Protein AF-0000000083319187 (afdb_homodimer)

Structure (mmCIF, N/CA/C/O backbone):
data_AF-0000000083319187-model_v1
#
loop_
_entity.id
_entity.type
_entity.pdbx_description
1 polymer 'Cysteine hydrolase'
#
loop_
_atom_site.group_PDB
_atom_site.id
_atom_site.type_symbol
_atom_site.label_atom_id
_atom_site.label_alt_id
_atom_site.label_comp_id
_atom_site.label_asym_id
_atom_site.label_entity_id
_atom_site.label_seq_id
_atom_site.pdbx_PDB_ins_code
_atom_site.Cartn_x
_atom_site.Cartn_y
_atom_site.Cartn_z
_atom_site.occupancy
_atom_site.B_iso_or_equiv
_atom_site.auth_seq_id
_atom_site.auth_comp_id
_atom_site.auth_asym_id
_atom_site.auth_atom_id
_atom_site.pdbx_PDB_model_num
ATOM 1 N N . MET A 1 1 ? 14.172 19.672 -5.16 1 92.19 1 MET A N 1
ATOM 2 C CA . MET A 1 1 ? 13.148 20.328 -4.363 1 92.19 1 MET A CA 1
ATOM 3 C C . MET A 1 1 ? 12.289 19.312 -3.621 1 92.19 1 MET A C 1
ATOM 5 O O . MET A 1 1 ? 12.219 18.141 -4.023 1 92.19 1 MET A O 1
ATOM 9 N N . LYS A 1 2 ? 11.75 19.703 -2.416 1 98.19 2 LYS A N 1
ATOM 10 C CA . LYS A 1 2 ? 11.031 18.766 -1.553 1 98.19 2 LYS A CA 1
ATOM 11 C C . LYS A 1 2 ? 9.656 19.312 -1.182 1 98.19 2 LYS A C 1
ATOM 13 O O . LYS A 1 2 ? 9.391 20.516 -1.332 1 98.19 2 LYS A O 1
ATOM 18 N N . ALA A 1 3 ? 8.766 18.438 -0.84 1 98.88 3 ALA A N 1
ATOM 19 C CA . ALA A 1 3 ? 7.434 18.781 -0.345 1 98.88 3 ALA A CA 1
ATOM 20 C C . ALA A 1 3 ? 7.121 18.047 0.954 1 98.88 3 ALA A C 1
ATOM 22 O O . ALA A 1 3 ? 7.66 16.969 1.205 1 98.88 3 ALA A O 1
ATOM 23 N N . LEU A 1 4 ? 6.332 18.641 1.746 1 98.94 4 LEU A N 1
ATOM 24 C CA . LEU A 1 4 ? 5.777 18.016 2.934 1 98.94 4 LEU A CA 1
ATOM 25 C C . LEU A 1 4 ? 4.305 17.656 2.727 1 98.94 4 LEU A C 1
ATOM 27 O O . LEU A 1 4 ? 3.521 18.5 2.287 1 98.94 4 LEU A O 1
ATOM 31 N N . ILE A 1 5 ? 3.961 16.453 2.941 1 99 5 ILE A N 1
ATOM 32 C CA . ILE A 1 5 ? 2.566 16.031 2.934 1 99 5 ILE A CA 1
ATOM 33 C C . ILE A 1 5 ? 2.127 15.68 4.355 1 99 5 ILE A C 1
ATOM 35 O O . ILE A 1 5 ? 2.639 14.734 4.957 1 99 5 ILE A O 1
ATOM 39 N N . VAL A 1 6 ? 1.261 16.438 4.918 1 99 6 VAL A N 1
ATOM 40 C CA . VAL A 1 6 ? 0.653 16.203 6.227 1 99 6 VAL A CA 1
ATOM 41 C C . VAL A 1 6 ? -0.643 15.414 6.059 1 99 6 VAL A C 1
ATOM 43 O O . VAL A 1 6 ? -1.615 15.914 5.488 1 99 6 VAL A O 1
ATOM 46 N N . ILE A 1 7 ? -0.657 14.242 6.641 1 98.94 7 ILE A N 1
ATOM 47 C CA . ILE A 1 7 ? -1.717 13.305 6.301 1 98.94 7 ILE A CA 1
ATOM 48 C C . ILE A 1 7 ? -2.656 13.125 7.492 1 98.94 7 ILE A C 1
ATOM 50 O O . ILE A 1 7 ? -2.271 12.555 8.516 1 98.94 7 ILE A O 1
ATOM 54 N N . ASP A 1 8 ? -3.832 13.594 7.418 1 98.88 8 ASP A N 1
ATOM 55 C CA . ASP A 1 8 ? -5.027 13.242 8.18 1 98.88 8 ASP A CA 1
ATOM 56 C C . ASP A 1 8 ? -4.84 13.531 9.664 1 98.88 8 ASP A C 1
ATOM 58 O O . ASP A 1 8 ? -5.277 12.75 10.516 1 98.88 8 ASP A O 1
ATOM 62 N N . TYR A 1 9 ? -4.191 14.633 9.977 1 98.94 9 TYR A N 1
ATOM 63 C CA . TYR A 1 9 ? -4.035 14.984 11.383 1 98.94 9 TYR A CA 1
ATOM 64 C C . TYR A 1 9 ? -5.191 15.859 11.859 1 98.94 9 TYR A C 1
ATOM 66 O O . TYR A 1 9 ? -5.004 17.047 12.141 1 98.94 9 TYR A O 1
ATOM 74 N N . THR A 1 10 ? -6.328 15.258 12.023 1 98.94 10 THR A N 1
ATOM 75 C CA . THR A 1 10 ? -7.586 15.922 12.344 1 98.94 10 THR A CA 1
ATOM 76 C C . THR A 1 10 ? -8.125 15.438 13.688 1 98.94 10 THR A C 1
ATOM 78 O O . THR A 1 10 ? -7.637 14.453 14.242 1 98.94 10 THR A O 1
ATOM 81 N N . ASN A 1 11 ? -9.18 16.078 14.148 1 98.94 11 ASN A N 1
ATOM 82 C CA . ASN A 1 11 ? -9.773 15.75 15.438 1 98.94 11 ASN A CA 1
ATOM 83 C C . ASN A 1 11 ? -10.281 14.312 15.477 1 98.94 11 ASN A C 1
ATOM 85 O O . ASN A 1 11 ? -10.008 13.578 16.422 1 98.94 11 ASN A O 1
ATOM 89 N N . ASP A 1 12 ? -11.008 13.867 14.453 1 98.88 12 ASP A N 1
ATOM 90 C CA . ASP A 1 12 ? -11.594 12.539 14.43 1 98.88 12 ASP A CA 1
ATOM 91 C C . ASP A 1 12 ? -10.516 11.461 14.508 1 98.88 12 ASP A C 1
ATOM 93 O O . ASP A 1 12 ? -10.719 10.414 15.133 1 98.88 12 ASP A O 1
ATOM 97 N N . PHE A 1 13 ? -9.344 11.711 13.914 1 98.88 13 PHE A N 1
ATOM 98 C CA . PHE A 1 13 ? -8.312 10.68 13.852 1 98.88 13 PHE A CA 1
ATOM 99 C C . PHE A 1 13 ? -7.441 10.711 15.109 1 98.88 13 PHE A C 1
ATOM 101 O O . PHE A 1 13 ? -6.82 9.711 15.461 1 98.88 13 PHE A O 1
ATOM 108 N N . VAL A 1 14 ? -7.328 11.898 15.75 1 98.88 14 VAL A N 1
ATOM 109 C CA . VAL A 1 14 ? -6.418 11.977 16.891 1 98.88 14 VAL A CA 1
ATOM 110 C C . VAL A 1 14 ? -7.152 11.578 18.172 1 98.88 14 VAL A C 1
ATOM 112 O O . VAL A 1 14 ? -6.719 10.672 18.891 1 98.88 14 VAL A O 1
ATOM 115 N N . ASP A 1 15 ? -8.289 12.188 18.453 1 98.56 15 ASP A N 1
ATOM 116 C CA . ASP A 1 15 ? -8.977 11.883 19.703 1 98.56 15 ASP A CA 1
ATOM 117 C C . ASP A 1 15 ? -10.492 11.938 19.531 1 98.56 15 ASP A C 1
ATOM 119 O O . ASP A 1 15 ? -11.227 12.133 20.5 1 98.56 15 ASP A O 1
ATOM 123 N N . GLY A 1 16 ? -11.031 11.781 18.375 1 98.5 16 GLY A N 1
ATOM 124 C CA . GLY A 1 16 ? -12.453 11.836 18.078 1 98.5 16 GLY A CA 1
ATOM 125 C C . GLY A 1 16 ? -13.055 10.477 17.766 1 98.5 16 GLY A C 1
ATOM 126 O O . GLY A 1 16 ? -12.867 9.523 18.531 1 98.5 16 GLY A O 1
ATOM 127 N N . SER A 1 17 ? -13.789 10.383 16.625 1 98.12 17 SER A N 1
ATOM 128 C CA . SER A 1 17 ? -14.664 9.25 16.328 1 98.12 17 SER A CA 1
ATOM 129 C C . SER A 1 17 ? -13.859 8.031 15.891 1 98.12 17 SER A C 1
ATOM 131 O O . SER A 1 17 ? -14.328 6.902 15.984 1 98.12 17 SER A O 1
ATOM 133 N N . LEU A 1 18 ? -12.688 8.148 15.383 1 98.12 18 LEU A N 1
ATOM 134 C CA . LEU A 1 18 ? -11.789 7.074 14.961 1 98.12 18 LEU A CA 1
ATOM 135 C C . LEU A 1 18 ? -10.367 7.336 15.438 1 98.12 18 LEU A C 1
ATOM 137 O O . LEU A 1 18 ? -9.453 7.492 14.625 1 98.12 18 LEU A O 1
ATOM 141 N N . PRO A 1 19 ? -10.172 7.273 16.75 1 98.69 19 PRO A N 1
ATOM 142 C CA . PRO A 1 19 ? -8.977 7.883 17.328 1 98.69 19 PRO A CA 1
ATOM 143 C C . PRO A 1 19 ? -7.754 6.973 17.25 1 98.69 19 PRO A C 1
ATOM 145 O O . PRO A 1 19 ? -7.852 5.773 17.531 1 98.69 19 PRO A O 1
ATOM 148 N N . VAL A 1 20 ? -6.637 7.559 16.875 1 98.75 20 VAL A N 1
ATOM 149 C CA . VAL A 1 20 ? -5.316 6.973 17.094 1 98.75 20 VAL A CA 1
ATOM 150 C C . VAL A 1 20 ? -5.012 6.945 18.594 1 98.75 20 VAL A C 1
ATOM 152 O O . VAL A 1 20 ? -4.359 6.02 19.078 1 98.75 20 VAL A O 1
ATOM 155 N N . GLY A 1 21 ? -5.492 7.977 19.297 1 98.69 21 GLY A N 1
ATOM 156 C CA . GLY A 1 21 ? -5.324 8.016 20.75 1 98.69 21 GLY A CA 1
ATOM 157 C C . GLY A 1 21 ? -4.008 8.633 21.172 1 98.69 21 GLY A C 1
ATOM 158 O O . GLY A 1 21 ? -3.525 9.578 20.547 1 98.69 21 GLY A O 1
ATOM 159 N N . GLU A 1 22 ? -3.463 8.148 22.25 1 98.75 22 GLU A N 1
ATOM 160 C CA . GLU A 1 22 ? -2.289 8.742 22.875 1 98.75 22 GLU A CA 1
ATOM 161 C C . GLU A 1 22 ? -1.125 8.844 21.906 1 98.75 22 GLU A C 1
ATOM 163 O O . GLU A 1 22 ? -0.431 9.867 21.859 1 98.75 22 GLU A O 1
ATOM 168 N N . PRO A 1 23 ? -0.956 7.816 21.062 1 98.88 23 PRO A N 1
ATOM 169 C CA . PRO A 1 23 ? 0.151 7.949 20.109 1 98.88 23 PRO A CA 1
ATOM 170 C C . PRO A 1 23 ? -0.031 9.133 19.156 1 98.88 23 PRO A C 1
ATOM 172 O O . PRO A 1 23 ? 0.948 9.773 18.766 1 98.88 23 PRO A O 1
ATOM 175 N N . GLY A 1 24 ? -1.269 9.406 18.75 1 98.81 24 GLY A N 1
ATOM 176 C CA . GLY A 1 24 ? -1.557 10.555 17.906 1 98.81 24 GLY A CA 1
ATOM 177 C C . GLY A 1 24 ? -1.368 11.875 18.625 1 98.81 24 GLY A C 1
ATOM 178 O O . GLY A 1 24 ? -0.867 12.836 18.031 1 98.81 24 GLY A O 1
ATOM 179 N N . ILE A 1 25 ? -1.77 11.938 19.875 1 98.88 25 ILE A N 1
ATOM 180 C CA . ILE A 1 25 ? -1.621 13.148 20.672 1 98.88 25 ILE A CA 1
ATOM 181 C C . ILE A 1 25 ? -0.139 13.438 20.891 1 98.88 25 ILE A C 1
ATOM 183 O O . ILE A 1 25 ? 0.289 14.594 20.828 1 98.88 25 ILE A O 1
ATOM 187 N N . ALA A 1 26 ? 0.653 12.422 21.031 1 98.75 26 ALA A N 1
ATOM 188 C CA . ALA A 1 26 ? 2.059 12.531 21.406 1 98.75 26 ALA A CA 1
ATOM 189 C C . ALA A 1 26 ? 2.879 13.18 20.297 1 98.75 26 ALA A C 1
ATOM 191 O O . ALA A 1 26 ? 3.941 13.75 20.547 1 98.75 26 ALA A O 1
ATOM 192 N N . ILE A 1 27 ? 2.4 13.18 19.062 1 98.75 27 ILE A N 1
ATOM 193 C CA . ILE A 1 27 ? 3.217 13.688 17.969 1 98.75 27 ILE A CA 1
ATOM 194 C C . ILE A 1 27 ? 2.766 15.094 17.594 1 98.75 27 ILE A C 1
ATOM 196 O O . ILE A 1 27 ? 3.264 15.68 16.625 1 98.75 27 ILE A O 1
ATOM 200 N N . GLN A 1 28 ? 1.882 15.719 18.328 1 98.62 28 GLN A N 1
ATOM 201 C CA . GLN A 1 28 ? 1.237 16.984 18 1 98.62 28 GLN A CA 1
ATOM 202 C C . GLN A 1 28 ? 2.27 18.078 17.766 1 98.62 28 GLN A C 1
ATOM 204 O O . GLN A 1 28 ? 2.229 18.781 16.75 1 98.62 28 GLN A O 1
ATOM 209 N N . GLN A 1 29 ? 3.199 18.172 18.672 1 98.38 29 GLN A N 1
ATOM 210 C CA . GLN A 1 29 ? 4.164 19.266 18.594 1 98.38 29 GLN A CA 1
ATOM 211 C C . GLN A 1 29 ? 5.074 19.109 17.375 1 98.38 29 GLN A C 1
ATOM 213 O O . GLN A 1 29 ? 5.367 20.078 16.688 1 98.38 29 GLN A O 1
ATOM 218 N N . ARG A 1 30 ? 5.539 17.906 17.141 1 98.81 30 ARG A N 1
ATOM 219 C CA . ARG A 1 30 ? 6.449 17.641 16.031 1 98.81 30 ARG A CA 1
ATOM 220 C C . ARG A 1 30 ? 5.766 17.906 14.688 1 98.81 30 ARG A C 1
ATOM 222 O O . ARG A 1 30 ? 6.379 18.469 13.773 1 98.81 30 ARG A O 1
ATOM 229 N N . ILE A 1 31 ? 4.492 17.516 14.562 1 98.88 31 ILE A N 1
ATOM 230 C CA . ILE A 1 31 ? 3.713 17.75 13.352 1 98.88 31 ILE A CA 1
ATOM 231 C C . ILE A 1 31 ? 3.625 19.25 13.086 1 98.88 31 ILE A C 1
ATOM 233 O O . ILE A 1 31 ? 3.875 19.703 11.961 1 98.88 31 ILE A O 1
ATOM 237 N N . ALA A 1 32 ? 3.273 19.984 14.102 1 98.81 32 ALA A N 1
ATOM 238 C CA . ALA A 1 32 ? 3.137 21.438 13.961 1 98.81 32 ALA A CA 1
ATOM 239 C C . ALA A 1 32 ? 4.473 22.078 13.602 1 98.81 32 ALA A C 1
ATOM 241 O O . ALA A 1 32 ? 4.531 22.938 12.727 1 98.81 32 ALA A O 1
ATOM 242 N N . GLU A 1 33 ? 5.5 21.609 14.266 1 98.75 33 GLU A N 1
ATOM 243 C CA . GLU A 1 33 ? 6.836 22.156 14.039 1 98.75 33 GLU A CA 1
ATOM 244 C C . GLU A 1 33 ? 7.285 21.938 12.594 1 98.75 33 GLU A C 1
ATOM 246 O O . GLU A 1 33 ? 7.742 22.875 11.938 1 98.75 33 GLU A O 1
ATOM 251 N N . LEU A 1 34 ? 7.199 20.719 12.094 1 98.88 34 LEU A N 1
ATOM 252 C CA . LEU A 1 34 ? 7.637 20.391 10.742 1 98.88 34 LEU A CA 1
ATOM 253 C C . LEU A 1 34 ? 6.82 21.156 9.703 1 98.88 34 LEU A C 1
ATOM 255 O O . LEU A 1 34 ? 7.375 21.672 8.734 1 98.88 34 LEU A O 1
ATOM 259 N N . THR A 1 35 ? 5.5 21.219 9.961 1 98.88 35 THR A N 1
ATOM 260 C CA . THR A 1 35 ? 4.629 21.922 9.023 1 98.88 35 THR A CA 1
ATOM 261 C C . THR A 1 35 ? 5.012 23.391 8.938 1 98.88 35 THR A C 1
ATOM 263 O O . THR A 1 35 ? 5.133 23.953 7.84 1 98.88 35 THR A O 1
ATOM 266 N N . GLY A 1 36 ? 5.191 24 10.102 1 98.75 36 GLY A N 1
ATOM 267 C CA . GLY A 1 36 ? 5.609 25.391 10.125 1 98.75 36 GLY A CA 1
ATOM 268 C C . GLY A 1 36 ? 6.953 25.625 9.453 1 98.75 36 GLY A C 1
ATOM 269 O O . GLY A 1 36 ? 7.129 26.594 8.727 1 98.75 36 GLY A O 1
ATOM 270 N N . GLN A 1 37 ? 7.91 24.719 9.695 1 98.62 37 GLN A N 1
ATOM 271 C CA . GLN A 1 37 ? 9.242 24.828 9.117 1 98.62 37 GLN A CA 1
ATOM 272 C C . GLN A 1 37 ? 9.188 24.781 7.59 1 98.62 37 GLN A C 1
ATOM 274 O O . GLN A 1 37 ? 9.789 25.625 6.922 1 98.62 37 GLN A O 1
ATOM 279 N N . PHE A 1 38 ? 8.477 23.812 7.023 1 98.75 38 PHE A N 1
ATOM 280 C CA . PHE A 1 38 ? 8.391 23.688 5.574 1 98.75 38 PHE A CA 1
ATOM 281 C C . PHE A 1 38 ? 7.68 24.891 4.969 1 98.75 38 PHE A C 1
ATOM 283 O O . PHE A 1 38 ? 8.148 25.453 3.979 1 98.75 38 PHE A O 1
ATOM 290 N N . ALA A 1 39 ? 6.578 25.328 5.586 1 98.5 39 ALA A N 1
ATOM 291 C CA . ALA A 1 39 ? 5.805 26.453 5.082 1 98.5 39 ALA A CA 1
ATOM 292 C C . ALA A 1 39 ? 6.629 27.734 5.125 1 98.5 39 ALA A C 1
ATOM 294 O O . ALA A 1 39 ? 6.66 28.5 4.152 1 98.5 39 ALA A O 1
ATOM 295 N N . ALA A 1 40 ? 7.293 27.922 6.215 1 98 40 ALA A N 1
ATOM 296 C CA . ALA A 1 40 ? 8.086 29.125 6.391 1 98 40 ALA A CA 1
ATOM 297 C C . ALA A 1 40 ? 9.25 29.172 5.398 1 98 40 ALA A C 1
ATOM 299 O O . ALA A 1 40 ? 9.641 30.25 4.949 1 98 40 ALA A O 1
ATOM 300 N N . ALA A 1 41 ? 9.75 28.078 5.039 1 98 41 ALA A N 1
ATOM 301 C CA . ALA A 1 41 ? 10.883 27.984 4.117 1 98 41 ALA A CA 1
ATOM 302 C C . ALA A 1 41 ? 10.422 28.094 2.668 1 98 41 ALA A C 1
ATOM 304 O O . ALA A 1 41 ? 11.242 28.109 1.747 1 98 41 ALA A O 1
ATOM 305 N N . GLY A 1 42 ? 9.133 28.109 2.467 1 97.25 42 GLY A N 1
ATOM 306 C CA . GLY A 1 42 ? 8.586 28.234 1.123 1 97.25 42 GLY A CA 1
ATOM 307 C C . GLY A 1 42 ? 8.555 26.906 0.378 1 97.25 42 GLY A C 1
ATOM 308 O O . GLY A 1 42 ? 8.391 26.891 -0.844 1 97.25 42 GLY A O 1
ATOM 309 N N . GLU A 1 43 ? 8.789 25.844 1.11 1 98.38 43 GLU A N 1
ATOM 310 C CA . GLU A 1 43 ? 8.68 24.516 0.509 1 98.38 43 GLU A CA 1
ATOM 311 C C . GLU A 1 43 ? 7.215 24.125 0.308 1 98.38 43 GLU A C 1
ATOM 313 O O . GLU A 1 43 ? 6.355 24.484 1.114 1 98.38 43 GLU A O 1
ATOM 318 N N . TYR A 1 44 ? 6.938 23.484 -0.785 1 98.69 44 TYR A N 1
ATOM 319 C CA . TYR A 1 44 ? 5.562 23.078 -1.058 1 98.69 44 TYR A CA 1
ATOM 320 C C . TYR A 1 44 ? 5.02 22.203 0.07 1 98.69 44 TYR A C 1
ATOM 322 O O . TYR A 1 44 ? 5.605 21.172 0.402 1 98.69 44 TYR A O 1
ATOM 330 N N . THR A 1 45 ? 3.986 22.625 0.73 1 98.88 45 THR A N 1
ATOM 331 C CA . THR A 1 45 ? 3.359 21.953 1.865 1 98.88 45 THR A CA 1
ATOM 332 C C . THR A 1 45 ? 1.902 21.625 1.561 1 98.88 45 THR A C 1
ATOM 334 O O . THR A 1 45 ? 1.127 22.5 1.178 1 98.88 45 THR A O 1
ATOM 337 N N . VAL A 1 46 ? 1.559 20.359 1.68 1 98.94 46 VAL A N 1
ATOM 338 C CA . VAL A 1 46 ? 0.225 19.875 1.348 1 98.94 46 VAL A CA 1
ATOM 339 C C . VAL A 1 46 ? -0.472 19.375 2.611 1 98.94 46 VAL A C 1
ATOM 341 O O . VAL A 1 46 ? 0.103 18.594 3.381 1 98.94 46 VAL A O 1
ATOM 344 N N . MET A 1 47 ? -1.613 19.906 2.855 1 98.94 47 MET A N 1
ATOM 345 C CA . MET A 1 47 ? -2.514 19.359 3.871 1 98.94 47 MET A CA 1
ATOM 346 C C . MET A 1 47 ? -3.479 18.344 3.258 1 98.94 47 MET A C 1
ATOM 348 O O . MET A 1 47 ? -4.52 18.734 2.717 1 98.94 47 MET A O 1
ATOM 352 N N . ALA A 1 48 ? -3.146 17.062 3.289 1 98.88 48 ALA A N 1
ATOM 353 C CA . ALA A 1 48 ? -3.982 16.016 2.727 1 98.88 48 ALA A CA 1
ATOM 354 C C . ALA A 1 48 ? -4.996 15.508 3.75 1 98.88 48 ALA A C 1
ATOM 356 O O . ALA A 1 48 ? -4.633 14.797 4.691 1 98.88 48 ALA A O 1
ATOM 357 N N . VAL A 1 49 ? -6.238 15.805 3.551 1 98.94 49 VAL A N 1
ATOM 358 C CA . VAL A 1 49 ? -7.219 15.586 4.609 1 98.94 49 VAL A CA 1
ATOM 359 C C . VAL A 1 49 ? -8.359 14.719 4.086 1 98.94 49 VAL A C 1
ATOM 361 O O . VAL A 1 49 ? -9 15.062 3.086 1 98.94 49 VAL A O 1
ATOM 364 N N . ASP A 1 50 ? -8.594 13.648 4.781 1 98.75 50 ASP A N 1
ATOM 365 C CA . ASP A 1 50 ? -9.672 12.703 4.496 1 98.75 50 ASP A CA 1
ATOM 366 C C . ASP A 1 50 ? -11.031 13.398 4.52 1 98.75 50 ASP A C 1
ATOM 368 O O . ASP A 1 50 ? -11.281 14.25 5.375 1 98.75 50 ASP A O 1
ATOM 372 N N . LEU A 1 51 ? -11.812 13.031 3.578 1 98.75 51 LEU A N 1
ATOM 373 C CA . LEU A 1 51 ? -13.148 13.625 3.49 1 98.75 51 LEU A CA 1
ATOM 374 C C . LEU A 1 51 ? -14.195 12.555 3.195 1 98.75 51 LEU A C 1
ATOM 376 O O . LEU A 1 51 ? -14.031 11.758 2.268 1 98.75 51 LEU A O 1
ATOM 380 N N . HIS A 1 52 ? -15.18 12.531 3.994 1 98.44 52 HIS A N 1
ATOM 381 C CA . HIS A 1 52 ? -16.344 11.664 3.818 1 98.44 52 HIS A CA 1
ATOM 382 C C . HIS A 1 52 ? -17.625 12.477 3.785 1 98.44 52 HIS A C 1
ATOM 384 O O . HIS A 1 52 ? -17.688 13.586 4.312 1 98.44 52 HIS A O 1
ATOM 390 N N . GLU A 1 53 ? -18.625 11.953 3.098 1 98.06 53 GLU A N 1
ATOM 391 C CA . GLU A 1 53 ? -20 12.461 3.133 1 98.06 53 GLU A CA 1
ATOM 392 C C . GLU A 1 53 ? -20.875 11.641 4.074 1 98.06 53 GLU A C 1
ATOM 394 O O . GLU A 1 53 ? -20.734 10.414 4.141 1 98.06 53 GLU A O 1
ATOM 399 N N . GLU A 1 54 ? -21.719 12.359 4.691 1 94.75 54 GLU A N 1
ATOM 400 C CA . GLU A 1 54 ? -22.609 11.648 5.605 1 94.75 54 GLU A CA 1
ATOM 401 C C . GLU A 1 54 ? -23.484 10.648 4.859 1 94.75 54 GLU A C 1
ATOM 403 O O . GLU A 1 54 ? -24.031 10.961 3.799 1 94.75 54 GLU A O 1
ATOM 408 N N . ASN A 1 55 ? -23.625 9.414 5.285 1 94.06 55 ASN A N 1
ATOM 409 C CA . ASN A 1 55 ? -24.516 8.367 4.793 1 94.06 55 ASN A CA 1
ATOM 410 C C . ASN A 1 55 ? -24.219 8.016 3.34 1 94.06 55 ASN A C 1
ATOM 412 O O . ASN A 1 55 ? -25.125 7.883 2.525 1 94.06 55 ASN A O 1
ATOM 416 N N . ASP A 1 56 ? -23.031 8.07 2.939 1 96.38 56 ASP A N 1
ATOM 417 C CA . ASP A 1 56 ? -22.625 7.602 1.618 1 96.38 56 ASP A CA 1
ATOM 418 C C . ASP A 1 56 ? -22.375 6.094 1.625 1 96.38 56 ASP A C 1
ATOM 420 O O . ASP A 1 56 ? -21.328 5.637 2.068 1 96.38 56 ASP A O 1
ATOM 424 N N . PRO A 1 57 ? -23.312 5.266 1.083 1 94.38 57 PRO A N 1
ATOM 425 C CA . PRO A 1 57 ? -23.125 3.812 1.145 1 94.38 57 PRO A CA 1
ATOM 426 C C . PRO A 1 57 ? -22.141 3.297 0.094 1 94.38 57 PRO A C 1
ATOM 428 O O . PRO A 1 57 ? -21.781 2.119 0.115 1 94.38 57 PRO A O 1
ATOM 431 N N . TYR A 1 58 ? -21.656 4.203 -0.788 1 95.5 58 TYR A N 1
ATOM 432 C CA . TYR A 1 58 ? -20.844 3.762 -1.917 1 95.5 58 TYR A CA 1
ATOM 433 C C . TYR A 1 58 ? -19.359 3.881 -1.601 1 95.5 58 TYR A C 1
ATOM 435 O O . TYR A 1 58 ? -18.516 3.275 -2.277 1 95.5 58 TYR A O 1
ATOM 443 N N . HIS A 1 59 ? -19 4.73 -0.604 1 96.19 59 HIS A N 1
ATOM 444 C CA . HIS A 1 59 ? -17.594 4.832 -0.204 1 96.19 59 HIS A CA 1
ATOM 445 C C . HIS A 1 59 ? -17.094 3.518 0.386 1 96.19 59 HIS A C 1
ATOM 447 O O . HIS A 1 59 ? -17.734 2.951 1.28 1 96.19 59 HIS A O 1
ATOM 453 N N . PRO A 1 60 ? -15.953 3.043 -0.03 1 95.81 60 PRO A N 1
ATOM 454 C CA . PRO A 1 60 ? -15.516 1.709 0.394 1 95.81 60 PRO A CA 1
ATOM 455 C C . PRO A 1 60 ? -15.203 1.637 1.887 1 95.81 60 PRO A C 1
ATOM 457 O O . PRO A 1 60 ? -15.188 0.548 2.467 1 95.81 60 PRO A O 1
ATOM 460 N N . GLU A 1 61 ? -15.008 2.762 2.49 1 96.62 61 GLU A N 1
ATOM 461 C CA . GLU A 1 61 ? -14.656 2.781 3.906 1 96.62 61 GLU A CA 1
ATOM 462 C C . GLU A 1 61 ? -15.898 2.816 4.785 1 96.62 61 GLU A C 1
ATOM 464 O O . GLU A 1 61 ? -15.82 2.609 5.996 1 96.62 61 GLU A O 1
ATOM 469 N N . SER A 1 62 ? -17.109 3.088 4.211 1 95.25 62 SER A N 1
ATOM 470 C CA . SER A 1 62 ? -18.328 3.338 4.973 1 95.25 62 SER A CA 1
ATOM 471 C C . SER A 1 62 ? -18.703 2.129 5.824 1 95.25 62 SER A C 1
ATOM 473 O O . SER A 1 62 ? -19.156 2.279 6.957 1 95.25 62 SER A O 1
ATOM 475 N N . ALA A 1 63 ? -18.484 0.966 5.316 1 93.25 63 ALA A N 1
ATOM 476 C CA . ALA A 1 63 ? -18.875 -0.24 6.035 1 93.25 63 ALA A CA 1
ATOM 477 C C . ALA A 1 63 ? -17.781 -0.7 6.984 1 93.25 63 ALA A C 1
ATOM 479 O O . ALA A 1 63 ? -18 -1.575 7.824 1 93.25 63 ALA A O 1
ATOM 480 N N . LEU A 1 64 ? -16.609 -0.078 6.887 1 96.19 64 LEU A N 1
ATOM 481 C CA . LEU A 1 64 ? -15.453 -0.58 7.609 1 96.19 64 LEU A CA 1
ATOM 482 C C . LEU A 1 64 ? -15.211 0.229 8.875 1 96.19 64 LEU A C 1
ATOM 484 O O . LEU A 1 64 ? -14.625 -0.276 9.836 1 96.19 64 LEU A O 1
ATOM 488 N N . PHE A 1 65 ? -15.602 1.486 8.812 1 97.06 65 PHE A N 1
ATOM 489 C CA . PHE A 1 65 ? -15.289 2.396 9.906 1 97.06 65 PHE A CA 1
ATOM 490 C C . PHE A 1 65 ? -16.531 3.182 10.328 1 97.06 65 PHE A C 1
ATOM 492 O O . PHE A 1 65 ? -17.438 3.393 9.531 1 97.06 65 PHE A O 1
ATOM 499 N N . PRO A 1 66 ? -16.531 3.619 11.633 1 96.44 66 PRO A N 1
ATOM 500 C CA . PRO A 1 66 ? -17.578 4.586 12 1 96.44 66 PRO A CA 1
ATOM 501 C C . PRO A 1 66 ? -17.453 5.898 11.227 1 96.44 66 PRO A C 1
ATOM 503 O O . PRO A 1 66 ? -16.391 6.211 10.695 1 96.44 66 PRO A O 1
ATOM 506 N N . PRO A 1 67 ? -18.578 6.625 11.156 1 97.31 67 PRO A N 1
ATOM 507 C CA . PRO A 1 67 ? -18.516 7.926 10.484 1 97.31 67 PRO A CA 1
ATOM 508 C C . PRO A 1 67 ? -17.391 8.812 11.039 1 97.31 67 PRO A C 1
ATOM 510 O O . PRO A 1 67 ? -17.234 8.93 12.258 1 97.31 67 PRO A O 1
ATOM 513 N N . HIS A 1 68 ? -16.625 9.344 10.227 1 98.5 68 HIS A N 1
ATOM 514 C CA . HIS A 1 68 ? -15.508 10.219 10.578 1 98.5 68 HIS A CA 1
ATOM 515 C C . HIS A 1 68 ? -15.195 11.195 9.445 1 98.5 68 HIS A C 1
ATOM 517 O O . HIS A 1 68 ? -15.555 10.953 8.297 1 98.5 68 HIS A O 1
ATOM 523 N N . ASN A 1 69 ? -14.539 12.305 9.82 1 98.62 69 ASN A N 1
ATOM 524 C CA . ASN A 1 69 ? -14.109 13.328 8.875 1 98.62 69 ASN A CA 1
ATOM 525 C C . ASN A 1 69 ? -15.219 13.672 7.883 1 98.62 69 ASN A C 1
ATOM 527 O O . ASN A 1 69 ? -14.984 13.711 6.672 1 98.62 69 ASN A O 1
ATOM 531 N N . ILE A 1 70 ? -16.391 13.844 8.43 1 98.38 70 ILE A N 1
ATOM 532 C CA . ILE A 1 70 ? -17.562 14.203 7.621 1 98.38 70 ILE A CA 1
ATOM 533 C C . ILE A 1 70 ? -17.484 15.68 7.234 1 98.38 70 ILE A C 1
ATOM 535 O O . ILE A 1 70 ? -17.125 16.531 8.062 1 98.38 70 ILE A O 1
ATOM 539 N N . ARG A 1 71 ? -17.797 16.031 5.973 1 98.38 71 ARG A N 1
ATOM 540 C CA . ARG A 1 71 ? -17.766 17.406 5.484 1 98.38 71 ARG A CA 1
ATOM 541 C C . ARG A 1 71 ? -18.516 18.328 6.43 1 98.38 71 ARG A C 1
ATOM 543 O O . ARG A 1 71 ? -19.656 18.062 6.793 1 98.38 71 ARG A O 1
ATOM 550 N N . GLY A 1 72 ? -17.812 19.391 6.859 1 97.69 72 GLY A N 1
ATOM 551 C CA . GLY A 1 72 ? -18.469 20.469 7.586 1 97.69 72 GLY A CA 1
ATOM 552 C C . GLY A 1 72 ? -18.547 20.219 9.078 1 97.69 72 GLY A C 1
ATOM 553 O O . GLY A 1 72 ? -19.125 21.016 9.812 1 97.69 72 GLY A O 1
ATOM 554 N N . THR A 1 73 ? -18.016 19.109 9.562 1 98.31 73 THR A N 1
ATOM 555 C CA . THR A 1 73 ? -18.078 18.812 10.992 1 98.31 73 THR A CA 1
ATOM 556 C C . THR A 1 73 ? -16.75 19.156 11.672 1 98.31 73 THR A C 1
ATOM 558 O O . THR A 1 73 ? -15.711 19.25 11.008 1 98.31 73 THR A O 1
ATOM 561 N N . ALA A 1 74 ? -16.781 19.297 12.945 1 98.31 74 ALA A N 1
ATOM 562 C CA . ALA A 1 74 ? -15.602 19.609 13.742 1 98.31 74 ALA A CA 1
ATOM 563 C C . ALA A 1 74 ? -14.602 18.453 13.719 1 98.31 74 ALA A C 1
ATOM 565 O O . ALA A 1 74 ? -13.406 18.656 13.953 1 98.31 74 ALA A O 1
ATOM 566 N N . GLY A 1 75 ? -15.117 17.266 13.445 1 98.62 75 GLY A N 1
ATOM 567 C CA . GLY A 1 75 ? -14.25 16.094 13.375 1 98.62 75 GLY A CA 1
ATOM 568 C C . GLY A 1 75 ? -13.164 16.219 12.328 1 98.62 75 GLY A C 1
ATOM 569 O O . GLY A 1 75 ? -12.078 15.648 12.477 1 98.62 75 GLY A O 1
ATOM 570 N N . ARG A 1 76 ? -13.438 16.984 11.281 1 98.44 76 ARG A N 1
ATOM 571 C CA . ARG A 1 76 ? -12.508 17.094 10.164 1 98.44 76 ARG A CA 1
ATOM 572 C C . ARG A 1 76 ? -11.539 18.266 10.367 1 98.44 76 ARG A C 1
ATOM 574 O O . ARG A 1 76 ? -10.625 18.469 9.57 1 98.44 76 ARG A O 1
ATOM 581 N N . GLU A 1 77 ? -11.703 19.078 11.406 1 98.69 77 GLU A N 1
ATOM 582 C CA . GLU A 1 77 ? -10.781 20.172 11.688 1 98.69 77 GLU A CA 1
ATOM 583 C C . GLU A 1 77 ? -9.406 19.641 12.102 1 98.69 77 GLU A C 1
ATOM 585 O O . GLU A 1 77 ? -9.312 18.578 12.711 1 98.69 77 GLU A O 1
ATOM 590 N N . LEU A 1 78 ? -8.375 20.391 11.719 1 98.88 78 LEU A N 1
ATOM 591 C CA . LEU A 1 78 ? -7.02 20 12.102 1 98.88 78 LEU A CA 1
ATOM 592 C C . LEU A 1 78 ? -6.871 19.969 13.617 1 98.88 78 LEU A C 1
ATOM 594 O O . LEU A 1 78 ? -7.453 20.797 14.32 1 98.88 78 LEU A O 1
ATOM 598 N N . TYR A 1 79 ? -6.086 19.094 14.102 1 98.88 79 TYR A N 1
ATOM 599 C CA . TYR A 1 79 ? -5.988 18.859 15.539 1 98.88 79 TYR A CA 1
ATOM 600 C C . TYR A 1 79 ? -4.934 19.766 16.172 1 98.88 79 TYR A C 1
ATOM 602 O O . TYR A 1 79 ? -3.812 19.859 15.664 1 98.88 79 TYR A O 1
ATOM 610 N N . GLY A 1 80 ? -5.254 20.391 17.25 1 98.06 80 GLY A N 1
ATOM 611 C CA . GLY A 1 80 ? -4.309 21.047 18.141 1 98.06 80 GLY A CA 1
ATOM 612 C C . GLY A 1 80 ? -3.562 22.188 17.484 1 98.06 80 GLY A C 1
ATOM 613 O O . GLY A 1 80 ? -4.164 23.016 16.797 1 98.06 80 GLY A O 1
ATOM 614 N N . THR A 1 81 ? -2.266 22.203 17.734 1 98.12 81 THR A N 1
ATOM 615 C CA . THR A 1 81 ? -1.417 23.312 17.312 1 98.12 81 THR A CA 1
ATOM 616 C C . THR A 1 81 ? -1.274 23.359 15.797 1 98.12 81 THR A C 1
ATOM 618 O O . THR A 1 81 ? -0.996 24.406 15.219 1 98.12 81 THR A O 1
ATOM 621 N N . LEU A 1 82 ? -1.544 22.25 15.195 1 98.88 82 LEU A N 1
ATOM 622 C CA . LEU A 1 82 ? -1.462 22.234 13.734 1 98.88 82 LEU A CA 1
ATOM 623 C C . LEU A 1 82 ? -2.451 23.219 13.125 1 98.88 82 LEU A C 1
ATOM 625 O O . LEU A 1 82 ? -2.166 23.844 12.102 1 98.88 82 LEU A O 1
ATOM 629 N N . LYS A 1 83 ? -3.629 23.312 13.742 1 98.62 83 LYS A N 1
ATOM 630 C CA . LYS A 1 83 ? -4.637 24.25 13.258 1 98.62 83 LYS A CA 1
ATOM 631 C C . LYS A 1 83 ? -4.102 25.672 13.234 1 98.62 83 LYS A C 1
ATOM 633 O O . LYS A 1 83 ? -4.281 26.406 12.258 1 98.62 83 LYS A O 1
ATOM 638 N N . THR A 1 84 ? -3.434 25.984 14.273 1 98.38 84 THR A N 1
ATOM 639 C CA . THR A 1 84 ? -2.865 27.312 14.391 1 98.38 84 THR A CA 1
ATOM 640 C C . THR A 1 84 ? -1.794 27.547 13.328 1 98.38 84 THR A C 1
ATOM 642 O O . THR A 1 84 ? -1.748 28.609 12.711 1 98.38 84 THR A O 1
ATOM 645 N N . VAL A 1 85 ? -0.963 26.578 13.156 1 98.75 85 VAL A N 1
ATOM 646 C CA . VAL A 1 85 ? 0.094 26.688 12.156 1 98.75 85 VAL A CA 1
ATOM 647 C C . VAL A 1 85 ? -0.521 26.828 10.766 1 98.75 85 VAL A C 1
ATOM 649 O O . VAL A 1 85 ? -0.076 27.656 9.969 1 98.75 85 VAL A O 1
ATOM 652 N N . TYR A 1 86 ? -1.525 26.031 10.477 1 98.75 86 TYR A N 1
ATOM 653 C CA . TYR A 1 86 ? -2.195 26.094 9.188 1 98.75 86 TYR A CA 1
ATOM 654 C C . TYR A 1 86 ? -2.775 27.484 8.953 1 98.75 86 TYR A C 1
ATOM 656 O O . TYR A 1 86 ? -2.631 28.047 7.863 1 98.75 86 TYR A O 1
ATOM 664 N N . GLU A 1 87 ? -3.453 28.031 9.961 1 98.38 87 GLU A N 1
ATOM 665 C CA . GLU A 1 87 ? -4.062 29.344 9.836 1 98.38 87 GLU A CA 1
ATOM 666 C C . GLU A 1 87 ? -3.008 30.422 9.57 1 98.38 87 GLU A C 1
ATOM 668 O O . GLU A 1 87 ? -3.242 31.359 8.797 1 98.38 87 GLU A O 1
ATOM 673 N N . ARG A 1 88 ? -1.851 30.281 10.148 1 98.19 88 ARG A N 1
ATOM 674 C CA . ARG A 1 88 ? -0.757 31.234 9.984 1 98.19 88 ARG A CA 1
ATOM 675 C C . ARG A 1 88 ? -0.208 31.188 8.562 1 98.19 88 ARG A C 1
ATOM 677 O O . ARG A 1 88 ? 0.187 32.219 8.008 1 98.19 88 ARG A O 1
ATOM 684 N N . TYR A 1 89 ? -0.227 30.031 7.961 1 98.31 89 TYR A N 1
ATOM 685 C CA . TYR A 1 89 ? 0.414 29.875 6.66 1 98.31 89 TYR A CA 1
ATOM 686 C C . TYR A 1 89 ? -0.593 29.422 5.605 1 98.31 89 TYR A C 1
ATOM 688 O O . TYR A 1 89 ? -0.241 28.703 4.668 1 98.31 89 TYR A O 1
ATOM 696 N N . GLU A 1 90 ? -1.831 29.719 5.809 1 97.69 90 GLU A N 1
ATOM 697 C CA . GLU A 1 90 ? -2.938 29.219 4.996 1 97.69 90 GLU A CA 1
ATOM 698 C C . GLU A 1 90 ? -2.676 29.438 3.512 1 97.69 90 GLU A C 1
ATOM 700 O O . GLU A 1 90 ? -2.914 28.547 2.693 1 97.69 90 GLU A O 1
ATOM 705 N N . SER A 1 91 ? -2.148 30.594 3.104 1 96.69 91 SER A N 1
ATOM 706 C CA . SER A 1 91 ? -1.932 30.938 1.7 1 96.69 91 SER A CA 1
ATOM 707 C C . SER A 1 91 ? -0.772 30.141 1.112 1 96.69 91 SER A C 1
ATOM 709 O O . SER A 1 91 ? -0.668 29.984 -0.108 1 96.69 91 SER A O 1
ATOM 711 N N . ALA A 1 92 ? 0.087 29.594 1.991 1 96.88 92 ALA A N 1
ATOM 712 C CA . ALA A 1 92 ? 1.284 28.891 1.541 1 96.88 92 ALA A CA 1
ATOM 713 C C . ALA A 1 92 ? 1.068 27.375 1.558 1 96.88 92 ALA A C 1
ATOM 715 O O . ALA A 1 92 ? 1.908 26.609 1.068 1 96.88 92 ALA A O 1
ATOM 716 N N . ILE A 1 93 ? 0.004 26.906 2.131 1 98.56 93 ILE A N 1
ATOM 717 C CA . ILE A 1 93 ? -0.264 25.484 2.281 1 98.56 93 ILE A CA 1
ATOM 718 C C . ILE A 1 93 ? -1.424 25.078 1.375 1 98.56 93 ILE A C 1
ATOM 720 O O . ILE A 1 93 ? -2.473 25.719 1.37 1 98.56 93 ILE A O 1
ATOM 724 N N . TYR A 1 94 ? -1.225 24.078 0.61 1 98.62 94 TYR A N 1
ATOM 725 C CA . TYR A 1 94 ? -2.266 23.531 -0.26 1 98.62 94 TYR A CA 1
ATOM 726 C C . TYR A 1 94 ? -3.176 22.578 0.503 1 98.62 94 TYR A C 1
ATOM 728 O O . TYR A 1 94 ? -2.752 21.5 0.901 1 98.62 94 TYR A O 1
ATOM 736 N N . TRP A 1 95 ? -4.391 22.969 0.748 1 98.75 95 TRP A N 1
ATOM 737 C CA . TRP A 1 95 ? -5.383 22.062 1.313 1 98.75 95 TRP A CA 1
ATOM 738 C C . TRP A 1 95 ? -5.93 21.125 0.246 1 98.75 95 TRP A C 1
ATOM 740 O O . TRP A 1 95 ? -6.414 21.562 -0.796 1 98.75 95 TRP A O 1
ATOM 750 N N . MET A 1 96 ? -5.867 19.891 0.479 1 98.69 96 MET A N 1
ATOM 751 C CA . MET A 1 96 ? -6.32 18.891 -0.485 1 98.69 96 MET A CA 1
ATOM 752 C C . MET A 1 96 ? -7.234 17.875 0.181 1 98.69 96 MET A C 1
ATOM 754 O O . MET A 1 96 ? -6.824 17.188 1.123 1 98.69 96 MET A O 1
ATOM 758 N N . ASP A 1 97 ? -8.438 17.734 -0.322 1 98.75 97 ASP A N 1
ATOM 759 C CA . ASP A 1 97 ? -9.344 16.672 0.11 1 98.75 97 ASP A CA 1
ATOM 760 C C . ASP A 1 97 ? -8.992 15.344 -0.551 1 98.75 97 ASP A C 1
ATOM 762 O O . ASP A 1 97 ? -8.664 15.305 -1.74 1 98.75 97 ASP A O 1
ATOM 766 N N . LYS A 1 98 ? -8.992 14.367 0.203 1 98.56 98 LYS A N 1
ATOM 767 C CA . LYS A 1 98 ? -8.844 13.031 -0.357 1 98.56 98 LYS A CA 1
ATOM 768 C C . LYS A 1 98 ? -9.961 12.109 0.108 1 98.56 98 LYS A C 1
ATOM 770 O O . LYS A 1 98 ? -10.523 12.297 1.188 1 98.56 98 LYS A O 1
ATOM 775 N N . THR A 1 99 ? -10.234 11.062 -0.699 1 98.06 99 THR A N 1
ATOM 776 C CA . THR A 1 99 ? -11.336 10.164 -0.382 1 98.06 99 THR A CA 1
ATOM 777 C C . THR A 1 99 ? -10.852 8.727 -0.247 1 98.06 99 THR A C 1
ATOM 779 O O . THR A 1 99 ? -11.648 7.812 -0.034 1 98.06 99 THR A O 1
ATOM 782 N N . ARG A 1 100 ? -9.609 8.453 -0.438 1 98.44 100 ARG A N 1
ATOM 783 C CA . ARG A 1 100 ? -8.961 7.16 -0.219 1 98.44 100 ARG A CA 1
ATOM 784 C C . ARG A 1 100 ? -7.777 7.293 0.734 1 98.44 100 ARG A C 1
ATOM 786 O O . ARG A 1 100 ? -7.422 8.406 1.137 1 98.44 100 ARG A O 1
ATOM 793 N N . TYR A 1 101 ? -7.203 6.148 1.148 1 98.81 101 TYR A N 1
ATOM 794 C CA . TYR A 1 101 ? -6.102 6.18 2.104 1 98.81 101 TYR A CA 1
ATOM 795 C C . TYR A 1 101 ? -4.91 6.949 1.541 1 98.81 101 TYR A C 1
ATOM 797 O O . TYR A 1 101 ? -4.363 7.832 2.207 1 98.81 101 TYR A O 1
ATOM 805 N N . SER A 1 102 ? -4.57 6.691 0.31 1 98.94 102 SER A N 1
ATOM 806 C CA . SER A 1 102 ? -3.438 7.344 -0.336 1 98.94 102 SER A CA 1
ATOM 807 C C . SER A 1 102 ? -3.777 8.773 -0.732 1 98.94 102 SER A C 1
ATOM 809 O O . SER A 1 102 ? -4.828 9.031 -1.326 1 98.94 102 SER A O 1
ATOM 811 N N . ALA A 1 103 ? -2.82 9.68 -0.469 1 98.88 103 ALA A N 1
ATOM 812 C CA . ALA A 1 103 ? -2.988 11.07 -0.884 1 98.88 103 ALA A CA 1
ATOM 813 C C . ALA A 1 103 ? -2.92 11.195 -2.402 1 98.88 103 ALA A C 1
ATOM 815 O O . ALA A 1 103 ? -3.324 12.219 -2.963 1 98.88 103 ALA A O 1
ATOM 816 N N . PHE A 1 104 ? -2.445 10.188 -3.064 1 98.88 104 PHE A N 1
ATOM 817 C CA . PHE A 1 104 ? -2.264 10.273 -4.508 1 98.88 104 PHE A CA 1
ATOM 818 C C . PHE A 1 104 ? -3.48 9.727 -5.242 1 98.88 104 PHE A C 1
ATOM 820 O O . PHE A 1 104 ? -3.648 9.961 -6.441 1 98.88 104 PHE A O 1
ATOM 827 N N . ALA A 1 105 ? -4.312 8.859 -4.57 1 98.56 105 ALA A N 1
ATOM 828 C CA . ALA A 1 105 ? -5.41 8.18 -5.25 1 98.56 105 ALA A CA 1
ATOM 829 C C . ALA A 1 105 ? -6.555 9.141 -5.543 1 98.56 105 ALA A C 1
ATOM 831 O O . ALA A 1 105 ? -7.188 9.664 -4.621 1 98.56 105 ALA A O 1
ATOM 832 N N . GLY A 1 106 ? -6.809 9.336 -6.797 1 97.88 106 GLY A N 1
ATOM 833 C CA . GLY A 1 106 ? -7.945 10.156 -7.184 1 97.88 106 GLY A CA 1
ATOM 834 C C . GLY A 1 106 ? -7.73 11.641 -6.934 1 97.88 106 GLY A C 1
ATOM 835 O O . GLY A 1 106 ? -8.688 12.391 -6.742 1 97.88 106 GLY A O 1
ATOM 836 N N . THR A 1 107 ? -6.504 12.133 -6.816 1 98.62 107 THR A N 1
ATOM 837 C CA . THR A 1 107 ? -6.184 13.531 -6.555 1 98.62 107 THR A CA 1
ATOM 838 C C . THR A 1 107 ? -5.219 14.07 -7.609 1 98.62 107 THR A C 1
ATOM 840 O O . THR A 1 107 ? -4.734 13.32 -8.461 1 98.62 107 THR A O 1
ATOM 843 N N . ASP A 1 108 ? -4.988 15.344 -7.578 1 98.62 108 ASP A N 1
ATOM 844 C CA . ASP A 1 108 ? -4.055 15.938 -8.531 1 98.62 108 ASP A CA 1
ATOM 845 C C . ASP A 1 108 ? -2.674 16.125 -7.906 1 98.62 108 ASP A C 1
ATOM 847 O O . ASP A 1 108 ? -1.858 16.891 -8.406 1 98.62 108 ASP A O 1
ATOM 851 N N . LEU A 1 109 ? -2.396 15.422 -6.816 1 98.88 109 LEU A N 1
ATOM 852 C CA . LEU A 1 109 ? -1.17 15.625 -6.059 1 98.88 109 LEU A CA 1
ATOM 853 C C . LEU A 1 109 ? 0.059 15.383 -6.93 1 98.88 109 LEU A C 1
ATOM 855 O O . LEU A 1 109 ? 0.975 16.219 -6.957 1 98.88 109 LEU A O 1
ATOM 859 N N . ALA A 1 110 ? 0.104 14.281 -7.656 1 98.81 110 ALA A N 1
ATOM 860 C CA . ALA A 1 110 ? 1.263 13.961 -8.484 1 98.81 110 ALA A CA 1
ATOM 861 C C . ALA A 1 110 ? 1.511 15.047 -9.531 1 98.81 110 ALA A C 1
ATOM 863 O O . ALA A 1 110 ? 2.658 15.422 -9.781 1 98.81 110 ALA A O 1
ATOM 864 N N . LEU A 1 111 ? 0.424 15.516 -10.141 1 98.62 111 LEU A N 1
ATOM 865 C CA . LEU A 1 111 ? 0.529 16.562 -11.141 1 98.62 111 LEU A CA 1
ATOM 866 C C . LEU A 1 111 ? 1.149 17.828 -10.539 1 98.62 111 LEU A C 1
ATOM 868 O O . LEU A 1 111 ? 2.031 18.438 -11.148 1 98.62 111 LEU A O 1
ATOM 872 N N . ARG A 1 112 ? 0.681 18.156 -9.352 1 98.62 112 ARG A N 1
ATOM 873 C CA . ARG A 1 112 ? 1.163 19.375 -8.703 1 98.62 112 ARG A CA 1
ATOM 874 C C . ARG A 1 112 ? 2.633 19.25 -8.32 1 98.62 112 ARG A C 1
ATOM 876 O O . ARG A 1 112 ? 3.408 20.188 -8.469 1 98.62 112 ARG A O 1
ATOM 883 N N . LEU A 1 113 ? 3.023 18.109 -7.793 1 98.81 113 LEU A N 1
ATOM 884 C CA . LEU A 1 113 ? 4.414 17.875 -7.418 1 98.81 113 LEU A CA 1
ATOM 885 C C . LEU A 1 113 ? 5.328 17.938 -8.641 1 98.81 113 LEU A C 1
ATOM 887 O O . LEU A 1 113 ? 6.363 18.609 -8.602 1 98.81 113 LEU A O 1
ATOM 891 N N . ARG A 1 114 ? 4.961 17.328 -9.734 1 98.44 114 ARG A N 1
ATOM 892 C CA . ARG A 1 114 ? 5.77 17.297 -10.953 1 98.44 114 ARG A CA 1
ATOM 893 C C . ARG A 1 114 ? 5.879 18.688 -11.57 1 98.44 114 ARG A C 1
ATOM 895 O O . ARG A 1 114 ? 6.938 19.078 -12.07 1 98.44 114 ARG A O 1
ATOM 902 N N . ALA A 1 115 ? 4.766 19.422 -11.531 1 98.5 115 ALA A N 1
ATOM 903 C CA . ALA A 1 115 ? 4.758 20.781 -12.078 1 98.5 115 ALA A CA 1
ATOM 904 C C . ALA A 1 115 ? 5.773 21.672 -11.359 1 98.5 115 ALA A C 1
ATOM 906 O O . ALA A 1 115 ? 6.281 22.625 -11.938 1 98.5 115 ALA A O 1
ATOM 907 N N . ARG A 1 116 ? 6.086 21.312 -10.156 1 98.19 116 ARG A N 1
ATOM 908 C CA . ARG A 1 116 ? 6.988 22.109 -9.336 1 98.19 116 ARG A CA 1
ATOM 909 C C . ARG A 1 116 ? 8.398 21.531 -9.344 1 98.19 116 ARG A C 1
ATOM 911 O O . ARG A 1 116 ? 9.289 22.047 -8.664 1 98.19 116 ARG A O 1
ATOM 918 N N . GLY A 1 117 ? 8.547 20.406 -10.07 1 98.44 117 GLY A N 1
ATOM 919 C CA . GLY A 1 117 ? 9.844 19.766 -10.125 1 98.44 117 GLY A CA 1
ATOM 920 C C . GLY A 1 117 ? 10.219 19.062 -8.828 1 98.44 117 GLY A C 1
ATOM 921 O O . GLY A 1 117 ? 11.398 18.844 -8.562 1 98.44 117 GLY A O 1
ATOM 922 N N . ILE A 1 118 ? 9.258 18.812 -8.023 1 98.75 118 ILE A N 1
ATOM 923 C CA . ILE A 1 118 ? 9.508 18.156 -6.746 1 98.75 118 ILE A CA 1
ATOM 924 C C . ILE A 1 118 ? 9.82 16.688 -6.98 1 98.75 118 ILE A C 1
ATOM 926 O O . ILE A 1 118 ? 9.102 16 -7.711 1 98.75 118 ILE A O 1
ATOM 930 N N . THR A 1 119 ? 10.898 16.219 -6.328 1 98.5 119 THR A N 1
ATOM 931 C CA . THR A 1 119 ? 11.305 14.828 -6.512 1 98.5 119 THR A CA 1
ATOM 932 C C . THR A 1 119 ? 11.344 14.094 -5.176 1 98.5 119 THR A C 1
ATOM 934 O O . THR A 1 119 ? 11.477 12.867 -5.141 1 98.5 119 THR A O 1
ATOM 937 N N . GLU A 1 120 ? 11.242 14.758 -4.047 1 98.81 120 GLU A N 1
ATOM 938 C CA . GLU A 1 120 ? 11.305 14.18 -2.707 1 98.81 120 GLU A CA 1
ATOM 939 C C . GLU A 1 120 ? 10.102 14.617 -1.87 1 98.81 120 GLU A C 1
ATOM 941 O O . GLU A 1 120 ? 9.789 15.805 -1.793 1 98.81 120 GLU A O 1
ATOM 946 N N . VAL A 1 121 ? 9.43 13.641 -1.273 1 98.94 121 VAL A N 1
ATOM 947 C CA . VAL A 1 121 ? 8.273 13.969 -0.443 1 98.94 121 VAL A CA 1
ATOM 948 C C . VAL A 1 121 ? 8.531 13.523 0.996 1 98.94 121 VAL A C 1
ATOM 950 O O . VAL A 1 121 ? 9.016 12.414 1.231 1 98.94 121 VAL A O 1
ATOM 953 N N . HIS A 1 122 ? 8.266 14.391 1.948 1 99 122 HIS A N 1
ATOM 954 C CA . HIS A 1 122 ? 8.266 14.117 3.383 1 99 122 HIS A CA 1
ATOM 955 C C . HIS A 1 122 ? 6.855 13.812 3.881 1 99 122 HIS A C 1
ATOM 957 O O . HIS A 1 122 ? 5.91 14.547 3.574 1 99 122 HIS A O 1
ATOM 963 N N . LEU A 1 123 ? 6.746 12.719 4.582 1 99 123 LEU A N 1
ATOM 964 C CA . LEU A 1 123 ? 5.434 12.273 5.039 1 99 123 LEU A CA 1
ATOM 965 C C . LEU A 1 123 ? 5.34 12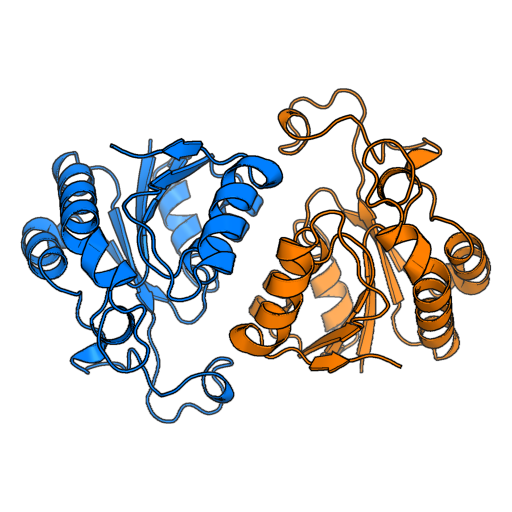.344 6.562 1 99 123 LEU A C 1
ATOM 967 O O . LEU A 1 123 ? 6.234 11.867 7.266 1 99 123 LEU A O 1
ATOM 971 N N . ILE A 1 124 ? 4.309 12.945 7.055 1 99 1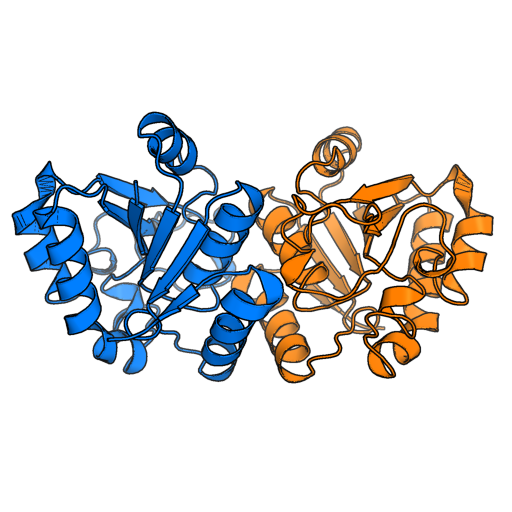24 ILE A N 1
ATOM 972 C CA . ILE A 1 124 ? 3.953 12.977 8.469 1 99 124 ILE A CA 1
ATOM 973 C C . ILE A 1 124 ? 2.443 12.812 8.625 1 99 124 ILE A C 1
ATOM 975 O O . ILE A 1 124 ? 1.688 13 7.668 1 99 124 ILE A O 1
ATOM 979 N N . GLY A 1 125 ? 2.018 12.43 9.828 1 98.94 125 GLY A N 1
ATOM 980 C CA . GLY A 1 125 ? 0.593 12.305 10.086 1 98.94 125 GLY A CA 1
ATOM 981 C C . GLY A 1 125 ? 0.186 10.906 10.523 1 98.94 125 GLY A C 1
ATOM 982 O O . GLY A 1 125 ? 0.931 10.234 11.234 1 98.94 125 GLY A O 1
ATOM 983 N N . VAL A 1 126 ? -1.086 10.531 10.227 1 98.88 126 VAL A N 1
ATOM 984 C CA . VAL A 1 126 ? -1.665 9.289 10.719 1 98.88 126 VAL A CA 1
ATOM 985 C C . VAL A 1 126 ? -2.537 8.656 9.641 1 98.88 126 VAL A C 1
ATOM 987 O O . VAL A 1 126 ? -3.059 9.359 8.766 1 98.88 126 VAL A O 1
ATOM 990 N N . CYS A 1 127 ? -2.768 7.348 9.781 1 98.69 127 CYS A N 1
ATOM 991 C CA . CYS A 1 127 ? -2.043 6.367 10.586 1 98.69 127 CYS A CA 1
ATOM 992 C C . CYS A 1 127 ? -0.812 5.855 9.852 1 98.69 127 CYS A C 1
ATOM 994 O O . CYS A 1 127 ? -0.871 5.594 8.648 1 98.69 127 CYS A O 1
ATOM 996 N N . THR A 1 128 ? 0.295 5.539 10.516 1 98.94 128 THR A N 1
ATOM 997 C CA . THR A 1 128 ? 1.564 5.109 9.938 1 98.94 128 THR A CA 1
ATOM 998 C C . THR A 1 128 ? 1.357 3.939 8.984 1 98.94 128 THR A C 1
ATOM 1000 O O . THR A 1 128 ? 1.872 3.945 7.863 1 98.94 128 THR A O 1
ATOM 1003 N N . ASP A 1 129 ? 0.529 2.93 9.391 1 98.88 129 ASP A N 1
ATOM 1004 C CA . ASP A 1 129 ? 0.414 1.665 8.672 1 98.88 129 ASP A CA 1
ATOM 1005 C C . ASP A 1 129 ? -0.841 1.64 7.805 1 98.88 129 ASP A C 1
ATOM 1007 O O . ASP A 1 129 ? -1.26 0.578 7.34 1 98.88 129 ASP A O 1
ATOM 1011 N N . ILE A 1 130 ? -1.534 2.811 7.633 1 98.75 130 ILE A N 1
ATOM 1012 C CA . ILE A 1 130 ? -2.691 2.902 6.75 1 98.75 130 ILE A CA 1
ATOM 1013 C C . ILE A 1 130 ? -2.482 4.027 5.738 1 98.75 130 ILE A C 1
ATOM 1015 O O . ILE A 1 130 ? -1.863 3.822 4.691 1 98.75 130 ILE A O 1
ATOM 1019 N N . CYS A 1 131 ? -2.91 5.285 6.082 1 98.88 131 CYS A N 1
ATOM 1020 C CA . CYS A 1 131 ? -2.885 6.355 5.09 1 98.88 131 CYS A CA 1
ATOM 1021 C C . CYS A 1 131 ? -1.453 6.762 4.762 1 98.88 131 CYS A C 1
ATOM 1023 O O . CYS A 1 131 ? -1.146 7.098 3.615 1 98.88 131 CYS A O 1
ATOM 1025 N N . VAL A 1 132 ? -0.563 6.812 5.762 1 99 132 VAL A N 1
ATOM 1026 C CA . VAL A 1 132 ? 0.834 7.137 5.492 1 99 132 VAL A CA 1
ATOM 1027 C C . VAL A 1 132 ? 1.459 6.047 4.625 1 99 132 VAL A C 1
ATOM 1029 O O . VAL A 1 132 ? 2.125 6.344 3.629 1 99 132 VAL A O 1
ATOM 1032 N N . LEU A 1 133 ? 1.172 4.816 5.008 1 98.94 133 LEU A N 1
ATOM 1033 C CA . LEU A 1 133 ? 1.686 3.682 4.246 1 98.94 133 LEU A CA 1
ATOM 1034 C C . LEU A 1 133 ? 1.182 3.719 2.809 1 98.94 133 LEU A C 1
ATOM 1036 O O . LEU A 1 133 ? 1.971 3.615 1.866 1 98.94 133 LEU A O 1
ATOM 1040 N N . HIS A 1 134 ? -0.131 3.846 2.6 1 98.94 134 HIS A N 1
ATOM 1041 C CA . HIS A 1 134 ? -0.709 3.842 1.261 1 98.94 134 HIS A CA 1
ATOM 1042 C C . HIS A 1 134 ? -0.166 4.996 0.423 1 98.94 134 HIS A C 1
ATOM 1044 O O . HIS A 1 134 ? 0.073 4.84 -0.776 1 98.94 134 HIS A O 1
ATOM 1050 N N . THR A 1 135 ? 0.041 6.145 1.051 1 98.94 135 THR A N 1
ATOM 1051 C CA . THR A 1 135 ? 0.628 7.285 0.361 1 98.94 135 THR A CA 1
ATOM 1052 C C . THR A 1 135 ? 2.07 6.992 -0.044 1 98.94 135 THR A C 1
ATOM 1054 O O . THR A 1 135 ? 2.479 7.289 -1.168 1 98.94 135 THR A O 1
ATOM 1057 N N . ALA A 1 136 ? 2.838 6.379 0.845 1 98.94 136 ALA A N 1
ATOM 1058 C CA . ALA A 1 136 ? 4.227 6.027 0.563 1 98.94 136 ALA A CA 1
ATOM 1059 C C . ALA A 1 136 ? 4.316 5.016 -0.577 1 98.94 136 ALA A C 1
ATOM 1061 O O . ALA A 1 136 ? 5.203 5.109 -1.428 1 98.94 136 ALA A O 1
ATOM 1062 N N . VAL A 1 137 ? 3.398 4.082 -0.617 1 98.88 137 VAL A N 1
ATOM 1063 C CA . VAL A 1 137 ? 3.367 3.057 -1.656 1 98.88 137 VAL A CA 1
ATOM 1064 C C . VAL A 1 137 ? 3.15 3.711 -3.02 1 98.88 137 VAL A C 1
ATOM 1066 O O . VAL A 1 137 ? 3.855 3.402 -3.982 1 98.88 137 VAL A O 1
ATOM 1069 N N . ASP A 1 138 ? 2.217 4.648 -3.084 1 98.88 138 ASP A N 1
ATOM 1070 C CA . ASP A 1 138 ? 1.99 5.348 -4.348 1 98.88 138 ASP A CA 1
ATOM 1071 C C . ASP A 1 138 ? 3.186 6.227 -4.707 1 98.88 138 ASP A C 1
ATOM 1073 O O . ASP A 1 138 ? 3.574 6.305 -5.875 1 98.88 138 ASP A O 1
ATOM 1077 N N . ALA A 1 139 ? 3.74 6.918 -3.715 1 98.88 139 ALA A N 1
ATOM 1078 C CA . ALA A 1 139 ? 4.922 7.738 -3.977 1 98.88 139 ALA A CA 1
ATOM 1079 C C . ALA A 1 139 ? 6.051 6.898 -4.566 1 98.88 139 ALA A C 1
ATOM 1081 O O . ALA A 1 139 ? 6.711 7.32 -5.523 1 98.88 139 ALA A O 1
ATOM 1082 N N . TYR A 1 140 ? 6.234 5.684 -4.02 1 98.81 140 TYR A N 1
ATOM 1083 C CA . TYR A 1 140 ? 7.234 4.746 -4.516 1 98.81 140 TYR A CA 1
ATOM 1084 C C . TYR A 1 140 ? 6.984 4.41 -5.98 1 98.81 140 TYR A C 1
ATOM 1086 O O . TYR A 1 140 ? 7.895 4.504 -6.812 1 98.81 140 TYR A O 1
ATOM 1094 N N . ASN A 1 141 ? 5.773 4.09 -6.316 1 98.25 141 ASN A N 1
ATOM 1095 C CA . ASN A 1 141 ? 5.422 3.705 -7.68 1 98.25 141 ASN A CA 1
ATOM 1096 C C . ASN A 1 141 ? 5.555 4.879 -8.648 1 98.25 141 ASN A C 1
ATOM 1098 O O . ASN A 1 141 ? 5.816 4.684 -9.836 1 98.25 141 ASN A O 1
ATOM 1102 N N . LEU A 1 142 ? 5.395 6.062 -8.133 1 98.19 142 LEU A N 1
ATOM 1103 C CA . LEU A 1 142 ? 5.438 7.258 -8.961 1 98.19 142 LEU A CA 1
ATOM 1104 C C . LEU A 1 142 ? 6.867 7.777 -9.086 1 98.19 142 LEU A C 1
ATOM 1106 O O . LEU A 1 142 ? 7.121 8.742 -9.82 1 98.19 142 LEU A O 1
ATOM 1110 N N . GLY A 1 143 ? 7.82 7.215 -8.352 1 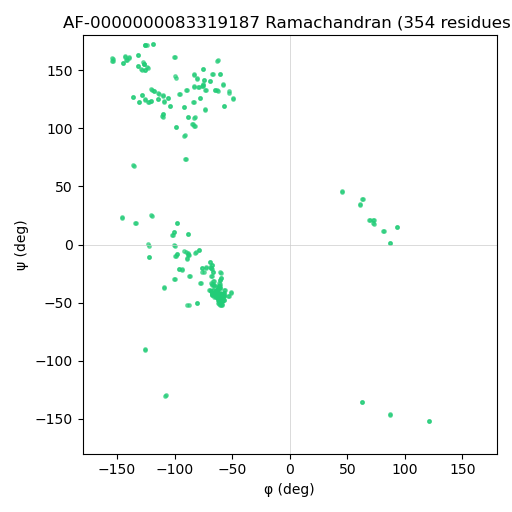97.56 143 GLY A N 1
ATOM 1111 C CA . GLY A 1 143 ? 9.234 7.512 -8.539 1 97.56 143 GLY A CA 1
ATOM 1112 C C . GLY A 1 143 ? 9.727 8.625 -7.641 1 97.56 143 GLY A C 1
ATOM 1113 O O . GLY A 1 143 ? 10.773 9.234 -7.914 1 97.56 143 GLY A O 1
ATOM 1114 N N . PHE A 1 144 ? 9 9.023 -6.602 1 98.69 144 PHE A N 1
ATOM 1115 C CA . PHE A 1 144 ? 9.461 10.031 -5.656 1 98.69 144 PHE A CA 1
ATOM 1116 C C . PHE A 1 144 ? 10.406 9.422 -4.629 1 98.69 144 PHE A C 1
ATOM 1118 O O . PHE A 1 144 ? 10.203 8.289 -4.184 1 98.69 144 PHE A O 1
ATOM 1125 N N . ASP A 1 145 ? 11.438 10.188 -4.246 1 98.62 145 ASP A N 1
ATOM 1126 C CA . ASP A 1 145 ? 12.133 9.859 -3.008 1 98.62 145 ASP A CA 1
ATOM 1127 C C . ASP A 1 145 ? 11.25 10.125 -1.792 1 98.62 145 ASP A C 1
ATOM 1129 O O . ASP A 1 145 ? 10.5 11.102 -1.765 1 98.62 145 ASP A O 1
ATOM 1133 N N . ILE A 1 146 ? 11.328 9.234 -0.792 1 98.94 146 ILE A N 1
ATOM 1134 C CA . ILE A 1 146 ? 10.414 9.328 0.339 1 98.94 146 ILE A CA 1
ATOM 1135 C C . ILE A 1 146 ? 11.203 9.523 1.631 1 98.94 146 ILE A C 1
ATOM 1137 O O . ILE A 1 146 ? 12.195 8.828 1.863 1 98.94 146 ILE A O 1
ATOM 1141 N N . VAL A 1 147 ? 10.812 10.438 2.445 1 98.94 147 VAL A N 1
ATOM 1142 C CA . VAL A 1 147 ? 11.289 10.617 3.811 1 98.94 147 VAL A CA 1
ATOM 1143 C C . VAL A 1 147 ? 10.117 10.555 4.785 1 98.94 147 VAL A C 1
ATOM 1145 O O . VAL A 1 147 ? 9.148 11.305 4.645 1 98.94 147 VAL A O 1
ATOM 1148 N N . VAL A 1 148 ? 10.203 9.656 5.715 1 98.94 148 VAL A N 1
ATOM 1149 C CA . VAL A 1 148 ? 9.195 9.562 6.758 1 98.94 148 VAL A CA 1
ATOM 1150 C C . VAL A 1 148 ? 9.773 10.031 8.086 1 98.94 148 VAL A C 1
ATOM 1152 O O . VAL A 1 148 ? 10.836 9.555 8.508 1 98.94 148 VAL A O 1
ATOM 1155 N N . HIS A 1 149 ? 9.141 11.008 8.656 1 98.94 149 HIS A N 1
ATOM 1156 C CA . HIS A 1 149 ? 9.547 11.461 9.977 1 98.94 149 HIS A CA 1
ATOM 1157 C C . HIS A 1 149 ? 8.945 10.586 11.07 1 98.94 149 HIS A C 1
ATOM 1159 O O . HIS A 1 149 ? 7.789 10.773 11.453 1 98.94 149 HIS A O 1
ATOM 1165 N N . ALA A 1 150 ? 9.773 9.68 11.617 1 98.88 150 ALA A N 1
ATOM 1166 C CA . ALA A 1 150 ? 9.305 8.648 12.531 1 98.88 150 ALA A CA 1
ATOM 1167 C C . ALA A 1 150 ? 8.672 9.273 13.773 1 98.88 150 ALA A C 1
ATOM 1169 O O . ALA A 1 150 ? 7.762 8.688 14.375 1 98.88 150 ALA A O 1
ATOM 1170 N N . ASP A 1 151 ? 9.133 10.422 14.148 1 98.81 151 ASP A N 1
ATOM 1171 C CA . ASP A 1 151 ? 8.617 11.086 15.344 1 98.81 151 ASP A CA 1
ATOM 1172 C C . ASP A 1 151 ? 7.414 11.961 15.016 1 98.81 151 ASP A C 1
ATOM 1174 O O . ASP A 1 151 ? 6.949 12.734 15.859 1 98.81 151 ASP A O 1
ATOM 1178 N N . ALA A 1 152 ? 6.867 11.883 13.805 1 98.94 152 ALA A N 1
ATOM 1179 C CA . ALA A 1 152 ? 5.699 12.656 13.398 1 98.94 152 ALA A CA 1
ATOM 1180 C C . ALA A 1 152 ? 4.68 11.781 12.672 1 98.94 152 ALA A C 1
ATOM 1182 O O . ALA A 1 152 ? 3.875 12.273 11.883 1 98.94 152 ALA A O 1
ATOM 1183 N N . VAL A 1 153 ? 4.785 10.492 12.836 1 98.94 153 VAL A N 1
ATOM 1184 C CA . VAL A 1 153 ? 3.76 9.547 12.406 1 98.94 153 VAL A CA 1
ATOM 1185 C C . VAL A 1 153 ? 3.336 8.664 13.578 1 98.94 153 VAL A C 1
ATOM 1187 O O . VAL A 1 153 ? 4.117 8.438 14.508 1 98.94 153 VAL A O 1
ATOM 1190 N N . ALA A 1 154 ? 2.119 8.242 13.531 1 98.94 154 ALA A N 1
ATOM 1191 C CA . ALA A 1 154 ? 1.589 7.414 14.609 1 98.94 154 ALA A CA 1
ATOM 1192 C C . ALA A 1 154 ? 0.448 6.531 14.109 1 98.94 154 ALA A C 1
ATOM 1194 O O . ALA A 1 154 ? -0.121 6.781 13.047 1 98.94 154 ALA A O 1
ATOM 1195 N N . SER A 1 155 ? 0.209 5.562 14.82 1 98.81 155 SER A N 1
ATOM 1196 C CA . SER A 1 155 ? -0.897 4.641 14.586 1 98.81 155 SER A CA 1
ATOM 1197 C C . SER A 1 155 ? -1.488 4.137 15.898 1 98.81 155 SER A C 1
ATOM 1199 O O . SER A 1 155 ? -0.828 4.176 16.938 1 98.81 155 SER A O 1
ATOM 1201 N N . PHE A 1 156 ? -2.736 3.725 15.844 1 98.19 156 PHE A N 1
ATOM 1202 C CA . PHE A 1 156 ? -3.357 3.08 17 1 98.19 156 PHE A CA 1
ATOM 1203 C C . PHE A 1 156 ? -2.873 1.642 17.141 1 98.19 156 PHE A C 1
ATOM 1205 O O . PHE A 1 156 ? -3.086 1.009 18.172 1 98.19 156 PHE A O 1
ATOM 1212 N N . ASN A 1 157 ? -2.355 1.061 16.094 1 98.31 157 ASN A N 1
ATOM 1213 C CA . ASN A 1 157 ? -1.823 -0.296 16.031 1 98.31 157 ASN A CA 1
ATOM 1214 C C . ASN A 1 157 ? -0.302 -0.306 16.156 1 98.31 157 ASN A C 1
ATOM 1216 O O . ASN A 1 157 ? 0.406 -0.074 15.18 1 98.31 157 ASN A O 1
ATOM 1220 N N . ALA A 1 158 ? 0.192 -0.626 17.359 1 98.25 158 ALA A N 1
ATOM 1221 C CA . ALA A 1 158 ? 1.626 -0.546 17.625 1 98.25 158 ALA A CA 1
ATOM 1222 C C . ALA A 1 158 ? 2.406 -1.488 16.719 1 98.25 158 ALA A C 1
ATOM 1224 O O . ALA A 1 158 ? 3.473 -1.129 16.203 1 98.25 158 ALA A O 1
ATOM 1225 N N . ALA A 1 159 ? 1.945 -2.697 16.547 1 98.12 159 ALA A N 1
ATOM 1226 C CA . ALA A 1 159 ? 2.613 -3.662 15.672 1 98.12 159 ALA A CA 1
ATOM 1227 C C . ALA A 1 159 ? 2.639 -3.174 14.227 1 98.12 159 ALA A C 1
ATOM 1229 O O . ALA A 1 159 ? 3.656 -3.299 13.539 1 98.12 159 ALA A O 1
ATOM 1230 N N . GLY A 1 160 ? 1.521 -2.629 13.758 1 98.69 160 GLY A N 1
ATOM 1231 C CA . GLY A 1 160 ? 1.457 -2.061 12.414 1 98.69 160 GLY A CA 1
ATOM 1232 C C . GLY A 1 160 ? 2.383 -0.874 12.227 1 98.69 160 GLY A C 1
ATOM 1233 O O . GLY A 1 160 ? 2.975 -0.706 11.156 1 98.69 160 GLY A O 1
ATOM 1234 N N . HIS A 1 161 ? 2.453 -0.047 13.289 1 98.88 161 HIS A N 1
ATOM 1235 C CA . HIS A 1 161 ? 3.361 1.095 13.273 1 98.88 161 HIS A CA 1
ATOM 1236 C C . HIS A 1 161 ? 4.805 0.646 13.062 1 98.88 161 HIS A C 1
ATOM 1238 O O . HIS A 1 161 ? 5.492 1.144 12.172 1 98.88 161 HIS A O 1
ATOM 1244 N N . GLU A 1 162 ? 5.227 -0.271 13.852 1 98.69 162 GLU A N 1
ATOM 1245 C CA . GLU A 1 162 ? 6.598 -0.763 13.781 1 98.69 162 GLU A CA 1
ATOM 1246 C C . GLU A 1 162 ? 6.875 -1.438 12.438 1 98.69 162 GLU A C 1
ATOM 1248 O O . GLU A 1 162 ? 7.922 -1.212 11.828 1 98.69 162 GLU A O 1
ATOM 1253 N N . TRP A 1 163 ? 5.984 -2.252 12.008 1 98.75 163 TRP A N 1
ATOM 1254 C CA . TRP A 1 163 ? 6.129 -2.92 10.719 1 98.75 163 TRP A CA 1
ATOM 1255 C C . TRP A 1 163 ? 6.25 -1.903 9.586 1 98.75 163 TRP A C 1
ATOM 1257 O O . TRP A 1 163 ? 7.121 -2.027 8.719 1 98.75 163 TRP A O 1
ATOM 1267 N N . ALA A 1 164 ? 5.383 -0.916 9.609 1 98.94 164 ALA A N 1
ATOM 1268 C CA . ALA A 1 164 ? 5.359 0.077 8.539 1 98.94 164 ALA A CA 1
ATOM 1269 C C . ALA A 1 164 ? 6.684 0.836 8.469 1 98.94 164 ALA A C 1
ATOM 1271 O O . ALA A 1 164 ? 7.207 1.081 7.379 1 98.94 164 ALA A O 1
ATOM 1272 N N . LEU A 1 165 ? 7.215 1.21 9.617 1 98.88 165 LEU A N 1
ATOM 1273 C CA . LEU A 1 165 ? 8.5 1.907 9.625 1 98.88 165 LEU A CA 1
ATOM 1274 C C . LEU A 1 165 ? 9.586 1.055 8.984 1 98.88 165 LEU A C 1
ATOM 1276 O O . LEU A 1 165 ? 10.414 1.564 8.227 1 98.88 165 LEU A O 1
ATOM 1280 N N . GLY A 1 166 ? 9.602 -0.221 9.312 1 98.75 166 GLY A N 1
ATOM 1281 C CA . GLY A 1 166 ? 10.539 -1.13 8.672 1 98.75 166 GLY A CA 1
ATOM 1282 C C . GLY A 1 166 ? 10.297 -1.278 7.18 1 98.75 166 GLY A C 1
ATOM 1283 O O . GLY A 1 166 ? 11.25 -1.357 6.402 1 98.75 166 GLY A O 1
ATOM 1284 N N . HIS A 1 167 ? 9.031 -1.348 6.77 1 98.88 167 HIS A N 1
ATOM 1285 C CA . HIS A 1 167 ? 8.656 -1.486 5.367 1 98.88 167 HIS A CA 1
ATOM 1286 C C . HIS A 1 167 ? 9.102 -0.274 4.559 1 98.88 167 HIS A C 1
ATOM 1288 O O . HIS A 1 167 ? 9.57 -0.416 3.426 1 98.88 167 HIS A O 1
ATOM 1294 N N . PHE A 1 168 ? 8.969 0.958 5.145 1 98.88 168 PHE A N 1
ATOM 1295 C CA . PHE A 1 168 ? 9.391 2.184 4.477 1 98.88 168 PHE A CA 1
ATOM 1296 C C . PHE A 1 168 ? 10.867 2.109 4.098 1 98.88 168 PHE A C 1
ATOM 1298 O O . PHE A 1 168 ? 11.234 2.439 2.969 1 98.88 168 PHE A O 1
ATOM 1305 N N . THR A 1 169 ? 11.711 1.642 4.996 1 98.56 169 THR A N 1
ATOM 1306 C CA . THR A 1 169 ? 13.148 1.593 4.75 1 98.56 169 THR A CA 1
ATOM 1307 C C . THR A 1 169 ? 13.516 0.38 3.898 1 98.56 169 THR A C 1
ATOM 1309 O O . THR A 1 169 ? 14.18 0.514 2.871 1 98.56 169 THR A O 1
ATOM 1312 N N . GLY A 1 170 ? 13.039 -0.76 4.301 1 98.06 170 GLY A N 1
ATOM 1313 C CA . GLY A 1 170 ? 13.508 -2.02 3.744 1 98.06 170 GLY A CA 1
ATOM 1314 C C . GLY A 1 170 ? 12.922 -2.32 2.377 1 98.06 170 GLY A C 1
ATOM 1315 O O . GLY A 1 170 ? 13.562 -2.986 1.558 1 98.06 170 GLY A O 1
ATOM 1316 N N . SER A 1 171 ? 11.672 -1.91 2.102 1 98.44 171 SER A N 1
ATOM 1317 C CA . SER A 1 171 ? 11.008 -2.252 0.848 1 98.44 171 SER A CA 1
ATOM 1318 C C . SER A 1 171 ? 10.859 -1.028 -0.05 1 98.44 171 SER A C 1
ATOM 1320 O O . SER A 1 171 ? 11.078 -1.111 -1.262 1 98.44 171 SER A O 1
ATOM 1322 N N . LEU A 1 172 ? 10.617 0.084 0.577 1 98.75 172 LEU A N 1
ATOM 1323 C CA . LEU A 1 172 ? 10.328 1.247 -0.254 1 98.75 172 LEU A CA 1
ATOM 1324 C C . LEU A 1 172 ? 11.57 2.113 -0.431 1 98.75 172 LEU A C 1
ATOM 1326 O O . LEU A 1 172 ? 11.555 3.07 -1.208 1 98.75 172 LEU A O 1
ATOM 1330 N N . GLY A 1 173 ? 12.633 1.806 0.291 1 98.44 173 GLY A N 1
ATOM 1331 C CA . GLY A 1 173 ? 13.867 2.57 0.173 1 98.44 173 GLY A CA 1
ATOM 1332 C C . GLY A 1 173 ? 13.75 3.98 0.719 1 98.44 173 GLY A C 1
ATOM 1333 O O . GLY A 1 173 ? 14.492 4.875 0.307 1 98.44 173 GLY A O 1
ATOM 1334 N N . ALA A 1 174 ? 12.797 4.223 1.569 1 98.81 174 ALA A N 1
ATOM 1335 C CA . ALA A 1 174 ? 12.594 5.531 2.189 1 98.81 174 ALA A CA 1
ATOM 1336 C C . ALA A 1 174 ? 13.633 5.785 3.283 1 98.81 174 ALA A C 1
ATOM 1338 O O . ALA A 1 174 ? 14.164 4.84 3.873 1 98.81 174 ALA A O 1
ATOM 1339 N N . LYS A 1 175 ? 13.938 7.086 3.49 1 98.81 175 LYS A N 1
ATOM 1340 C CA . LYS A 1 175 ? 14.633 7.492 4.711 1 98.81 175 LYS A CA 1
ATOM 1341 C C . LYS A 1 175 ? 13.641 7.684 5.859 1 98.81 175 LYS A C 1
ATOM 1343 O O . LYS A 1 175 ? 12.641 8.383 5.715 1 98.81 175 LYS A O 1
ATOM 1348 N N . VAL A 1 176 ? 13.852 6.969 6.906 1 98.88 176 VAL A N 1
ATOM 1349 C CA . VAL A 1 176 ? 13.086 7.168 8.133 1 98.88 176 VAL A CA 1
ATOM 1350 C C . VAL A 1 176 ? 13.945 7.91 9.164 1 98.88 176 VAL A C 1
ATOM 1352 O O . VAL A 1 176 ? 14.992 7.414 9.586 1 98.88 176 VAL A O 1
ATOM 1355 N N . ILE A 1 177 ? 13.469 9.102 9.57 1 98.69 177 ILE A N 1
ATOM 1356 C CA . ILE A 1 177 ? 14.328 9.969 10.367 1 98.69 177 ILE A CA 1
ATOM 1357 C C . ILE A 1 177 ? 13.555 10.484 11.586 1 98.69 177 ILE A C 1
ATOM 1359 O O . ILE A 1 177 ? 12.328 10.344 11.656 1 98.69 177 ILE A O 1
ATOM 1363 N N . SER A 1 178 ? 14.242 10.969 12.523 1 97.38 178 SER A N 1
ATOM 1364 C CA . SER A 1 178 ? 13.711 11.617 13.711 1 97.38 178 SER A CA 1
ATOM 1365 C C . SER A 1 178 ? 14.586 12.789 14.141 1 97.38 178 SER A C 1
ATOM 1367 O O . SER A 1 178 ? 15.75 12.875 13.742 1 97.38 178 SER A O 1
ATOM 1369 N N . ALA A 1 179 ? 14.062 13.68 14.945 1 89.94 179 ALA A N 1
ATOM 1370 C CA . ALA A 1 179 ? 14.867 14.781 15.469 1 89.94 179 ALA A CA 1
ATOM 1371 C C . ALA A 1 179 ? 15.875 14.273 16.5 1 89.94 179 ALA A C 1
ATOM 1373 O O . ALA A 1 179 ? 15.633 13.281 17.188 1 89.94 179 ALA A O 1
ATOM 1374 N N . MET B 1 1 ? -17.797 -11.797 -12.531 1 92 1 MET B N 1
ATOM 1375 C CA . MET B 1 1 ? -16.688 -12.641 -12.961 1 92 1 MET B CA 1
ATOM 1376 C C . MET B 1 1 ? -15.453 -12.383 -12.109 1 92 1 MET B C 1
ATOM 1378 O O . MET B 1 1 ? -15.32 -11.32 -11.5 1 92 1 MET B O 1
ATOM 1382 N N . LYS B 1 2 ? -14.586 -13.445 -11.93 1 98.12 2 LYS B N 1
ATOM 1383 C CA . LYS B 1 2 ? -13.445 -13.359 -11.023 1 98.12 2 LYS B CA 1
ATOM 1384 C C . LYS B 1 2 ? -12.148 -13.742 -11.734 1 98.12 2 LYS B C 1
ATOM 1386 O O . LYS B 1 2 ? -12.172 -14.359 -12.797 1 98.12 2 LYS B O 1
ATOM 1391 N N . ALA B 1 3 ? -11.055 -13.258 -11.227 1 98.88 3 ALA B N 1
ATOM 1392 C CA . ALA B 1 3 ? -9.719 -13.609 -11.703 1 98.88 3 ALA B CA 1
ATOM 1393 C C . ALA B 1 3 ? -8.82 -14.047 -10.555 1 98.88 3 ALA B C 1
ATOM 1395 O O . ALA B 1 3 ? -9.023 -13.633 -9.406 1 98.88 3 ALA B O 1
ATOM 1396 N N . LEU B 1 4 ? -7.914 -14.891 -10.852 1 98.94 4 LEU B N 1
ATOM 1397 C CA . LEU B 1 4 ? -6.852 -15.258 -9.922 1 98.94 4 LEU B CA 1
ATOM 1398 C C . LEU B 1 4 ? -5.527 -14.625 -10.328 1 98.94 4 LEU B C 1
ATOM 1400 O O . LEU B 1 4 ? -5.125 -14.703 -11.492 1 98.94 4 LEU B O 1
ATOM 1404 N N . ILE B 1 5 ? -4.918 -13.938 -9.438 1 99 5 ILE B N 1
ATOM 1405 C CA . ILE B 1 5 ? -3.574 -13.414 -9.641 1 99 5 ILE B CA 1
ATOM 1406 C C . ILE B 1 5 ? -2.586 -14.164 -8.75 1 99 5 ILE B C 1
ATOM 1408 O O . ILE B 1 5 ? -2.662 -14.094 -7.523 1 99 5 ILE B O 1
ATOM 1412 N N . VAL B 1 6 ? -1.719 -14.922 -9.328 1 99 6 VAL B N 1
ATOM 1413 C CA . VAL B 1 6 ? -0.64 -15.633 -8.648 1 99 6 VAL B CA 1
ATOM 1414 C C . VAL B 1 6 ? 0.621 -14.773 -8.641 1 99 6 VAL B C 1
ATOM 1416 O O . VAL B 1 6 ? 1.209 -14.508 -9.688 1 99 6 VAL B O 1
ATOM 1419 N N . ILE B 1 7 ? 1.062 -14.438 -7.449 1 98.94 7 ILE B N 1
ATOM 1420 C CA . ILE B 1 7 ? 2.068 -13.391 -7.332 1 98.94 7 ILE B CA 1
ATOM 1421 C C . ILE B 1 7 ? 3.398 -13.992 -6.895 1 98.94 7 ILE B C 1
ATOM 1423 O O . ILE B 1 7 ? 3.531 -14.453 -5.758 1 98.94 7 ILE B O 1
ATOM 1427 N N . ASP B 1 8 ? 4.359 -14.047 -7.723 1 98.88 8 ASP B N 1
ATOM 1428 C CA . ASP B 1 8 ? 5.793 -14.172 -7.484 1 98.88 8 ASP B CA 1
ATOM 1429 C C . ASP B 1 8 ? 6.121 -15.492 -6.801 1 98.88 8 ASP B C 1
ATOM 1431 O O . ASP B 1 8 ? 6.98 -15.547 -5.918 1 98.88 8 ASP B O 1
ATOM 1435 N N . TYR B 1 9 ? 5.453 -16.562 -7.199 1 98.94 9 TYR B N 1
ATOM 1436 C CA . TYR B 1 9 ? 5.773 -17.859 -6.617 1 98.94 9 TYR B CA 1
ATOM 1437 C C . TYR B 1 9 ? 6.844 -18.562 -7.434 1 98.94 9 TYR B C 1
ATOM 1439 O O . TYR B 1 9 ? 6.566 -19.578 -8.086 1 98.94 9 TYR B O 1
ATOM 1447 N N . THR B 1 10 ? 8.047 -18.094 -7.309 1 98.94 10 THR B N 1
ATOM 1448 C CA . THR B 1 10 ? 9.195 -18.547 -8.094 1 98.94 10 THR B CA 1
ATOM 1449 C C . THR B 1 10 ? 10.273 -19.141 -7.188 1 98.94 10 THR B C 1
ATOM 1451 O O . THR B 1 10 ? 10.211 -19 -5.965 1 98.94 10 THR B O 1
ATOM 1454 N N . ASN B 1 11 ? 11.289 -19.719 -7.793 1 98.94 11 ASN B N 1
ATOM 1455 C CA . ASN B 1 11 ? 12.367 -20.359 -7.055 1 98.94 11 ASN B CA 1
ATOM 1456 C C . ASN B 1 11 ? 13.102 -19.359 -6.156 1 98.94 11 ASN B C 1
ATOM 1458 O O . ASN B 1 11 ? 13.328 -19.625 -4.977 1 98.94 11 ASN B O 1
ATOM 1462 N N . ASP B 1 12 ? 13.461 -18.188 -6.664 1 98.88 12 ASP B N 1
ATOM 1463 C CA . ASP B 1 12 ? 14.227 -17.203 -5.906 1 98.88 12 ASP B CA 1
ATOM 1464 C C . ASP B 1 12 ? 13.461 -16.75 -4.668 1 98.88 12 ASP B C 1
ATOM 1466 O O . ASP B 1 12 ? 14.062 -16.5 -3.617 1 98.88 12 ASP B O 1
ATOM 1470 N N . PHE B 1 13 ? 12.133 -16.688 -4.754 1 98.88 13 PHE B N 1
ATOM 1471 C CA . PHE B 1 13 ? 11.352 -16.156 -3.643 1 98.88 13 PHE B CA 1
ATOM 1472 C C . PHE B 1 13 ? 11.016 -17.25 -2.643 1 98.88 13 PHE B C 1
ATOM 1474 O O . PHE B 1 13 ? 10.75 -16.969 -1.471 1 98.88 13 PHE B O 1
ATOM 1481 N N . VAL B 1 14 ? 10.945 -18.516 -3.121 1 98.88 14 VAL B N 1
ATOM 1482 C CA . VAL B 1 14 ? 10.523 -19.562 -2.203 1 98.88 14 VAL B CA 1
ATOM 1483 C C . VAL B 1 14 ? 11.734 -20.141 -1.473 1 98.88 14 VAL B C 1
ATOM 1485 O O . VAL B 1 14 ? 11.766 -20.156 -0.24 1 98.88 14 VAL B O 1
ATOM 1488 N N . ASP B 1 15 ? 12.766 -20.547 -2.188 1 98.5 15 ASP B N 1
ATOM 1489 C CA . ASP B 1 15 ? 13.906 -21.156 -1.52 1 98.5 15 ASP B CA 1
ATOM 1490 C C . ASP B 1 15 ? 15.219 -20.797 -2.219 1 98.5 15 ASP B C 1
ATOM 1492 O O . ASP B 1 15 ? 16.219 -21.516 -2.096 1 98.5 15 ASP B O 1
ATOM 1496 N N . GLY B 1 16 ? 15.312 -19.734 -2.943 1 98.5 16 GLY B N 1
ATOM 1497 C CA . GLY B 1 16 ? 16.484 -19.312 -3.678 1 98.5 16 GLY B CA 1
ATOM 1498 C C . GLY B 1 16 ? 17.156 -18.094 -3.066 1 98.5 16 GLY B C 1
ATOM 1499 O O . GLY B 1 16 ? 17.438 -18.078 -1.865 1 98.5 16 GLY B O 1
ATOM 1500 N N . SER B 1 17 ? 17.438 -17.062 -3.92 1 98.06 17 SER B N 1
ATOM 1501 C CA . SER B 1 17 ? 18.312 -15.953 -3.568 1 98.06 17 SER B CA 1
ATOM 1502 C C . SER B 1 17 ? 17.641 -14.977 -2.609 1 98.06 17 SER B C 1
ATOM 1504 O O . SER B 1 17 ? 18.312 -14.234 -1.896 1 98.06 17 SER B O 1
ATOM 1506 N N . LEU B 1 18 ? 16.359 -14.883 -2.543 1 98.12 18 LEU B N 1
ATOM 1507 C CA . LEU B 1 18 ? 15.586 -14.031 -1.646 1 98.12 18 LEU B CA 1
ATOM 1508 C C . LEU B 1 18 ? 14.414 -14.805 -1.046 1 98.12 18 LEU B C 1
ATOM 1510 O O . LEU B 1 18 ? 13.258 -14.461 -1.283 1 98.12 18 LEU B O 1
ATOM 1514 N N . PRO B 1 19 ? 14.734 -15.766 -0.2 1 98.69 19 PRO B N 1
ATOM 1515 C CA . PRO B 1 19 ? 13.75 -16.797 0.121 1 98.69 19 PRO B CA 1
ATOM 1516 C C . PRO B 1 19 ? 12.773 -16.375 1.213 1 98.69 19 PRO B C 1
ATOM 1518 O O . PRO B 1 19 ? 13.18 -15.789 2.217 1 98.69 19 PRO B O 1
ATOM 1521 N N . VAL B 1 20 ? 11.5 -16.656 0.987 1 98.75 20 VAL B N 1
ATOM 1522 C CA . VAL B 1 20 ? 10.492 -16.688 2.039 1 98.75 20 VAL B CA 1
ATOM 1523 C C . VAL B 1 20 ? 10.781 -17.828 3.008 1 98.75 20 VAL B C 1
ATOM 1525 O O . VAL B 1 20 ? 10.539 -17.703 4.211 1 98.75 20 VAL B O 1
ATOM 1528 N N . GLY B 1 21 ? 11.289 -18.938 2.453 1 98.69 21 GLY B N 1
ATOM 1529 C CA . GLY B 1 21 ? 11.664 -20.062 3.289 1 98.69 21 GLY B CA 1
ATOM 1530 C C . GLY B 1 21 ? 10.516 -21.016 3.562 1 98.69 21 GLY B C 1
ATOM 1531 O O . GLY B 1 21 ? 9.672 -21.234 2.695 1 98.69 21 GLY B O 1
ATOM 1532 N N . GLU B 1 22 ? 10.5 -21.594 4.719 1 98.75 22 GLU B N 1
ATOM 1533 C CA . GLU B 1 22 ? 9.562 -22.656 5.07 1 98.75 22 GLU B CA 1
ATOM 1534 C C . GLU B 1 22 ? 8.125 -22.203 4.887 1 98.75 22 GLU B C 1
ATOM 1536 O O . GLU B 1 22 ? 7.293 -22.953 4.363 1 98.75 22 GLU B O 1
ATOM 1541 N N . PRO B 1 23 ? 7.836 -20.953 5.25 1 98.88 23 PRO B N 1
ATOM 1542 C CA . PRO B 1 23 ? 6.453 -20.531 5.031 1 98.88 23 PRO B CA 1
ATOM 1543 C C . PRO B 1 23 ? 6.055 -20.547 3.559 1 98.88 23 PRO B C 1
ATOM 1545 O O . PRO B 1 23 ? 4.902 -20.859 3.23 1 98.88 23 PRO B O 1
ATOM 1548 N N . GLY B 1 24 ? 6.977 -20.203 2.668 1 98.81 24 GLY B N 1
ATOM 1549 C CA . GLY B 1 24 ? 6.723 -20.266 1.238 1 98.81 24 GLY B CA 1
ATOM 1550 C C . GLY B 1 24 ? 6.578 -21.688 0.718 1 98.81 24 GLY B C 1
ATOM 1551 O O . GLY B 1 24 ? 5.73 -21.953 -0.138 1 98.81 24 GLY B O 1
ATOM 1552 N N . ILE B 1 25 ? 7.406 -22.578 1.227 1 98.88 25 ILE B N 1
ATOM 1553 C CA . ILE B 1 25 ? 7.352 -23.969 0.827 1 98.88 25 ILE B CA 1
ATOM 1554 C C . ILE B 1 25 ? 6.031 -24.594 1.288 1 98.88 25 ILE B C 1
ATOM 1556 O O . ILE B 1 25 ? 5.418 -25.375 0.558 1 98.88 25 ILE B O 1
ATOM 1560 N N . ALA B 1 26 ? 5.539 -24.188 2.408 1 98.75 26 ALA B N 1
ATOM 1561 C CA . ALA B 1 26 ? 4.379 -24.781 3.064 1 98.75 26 ALA B CA 1
ATOM 1562 C C . ALA B 1 26 ? 3.104 -24.531 2.27 1 98.75 26 ALA B C 1
ATOM 1564 O O . ALA B 1 26 ? 2.127 -25.266 2.389 1 98.75 26 ALA B O 1
ATOM 1565 N N . ILE B 1 27 ? 3.084 -23.531 1.407 1 98.75 27 ILE B N 1
ATOM 1566 C CA . ILE B 1 27 ? 1.84 -23.188 0.727 1 98.75 27 ILE B CA 1
ATOM 1567 C C . ILE B 1 27 ? 1.858 -23.734 -0.695 1 98.75 27 ILE B C 1
ATOM 1569 O O . ILE B 1 27 ? 0.941 -23.484 -1.479 1 98.75 27 ILE B O 1
ATOM 1573 N N . GLN B 1 28 ? 2.822 -24.531 -1.072 1 98.62 28 GLN B N 1
ATOM 1574 C CA . GLN B 1 28 ? 3.059 -25 -2.436 1 98.62 28 GLN B CA 1
ATOM 1575 C C . GLN B 1 28 ? 1.834 -25.719 -2.992 1 98.62 28 GLN B C 1
ATOM 1577 O O . GLN B 1 28 ? 1.366 -25.406 -4.09 1 98.62 28 GLN B O 1
ATOM 1582 N N . GLN B 1 29 ? 1.314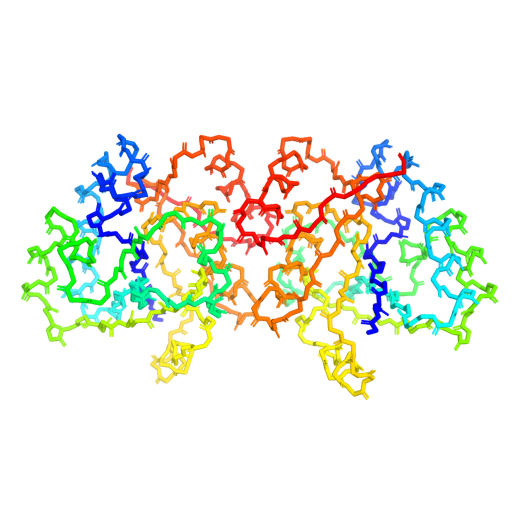 -26.609 -2.207 1 98.38 29 GLN B N 1
ATOM 1583 C CA . GLN B 1 29 ? 0.209 -27.422 -2.699 1 98.38 29 GLN B CA 1
ATOM 1584 C C . GLN B 1 29 ? -1.042 -26.578 -2.92 1 98.38 29 GLN B C 1
ATOM 1586 O O . GLN B 1 29 ? -1.74 -26.734 -3.922 1 98.38 29 GLN B O 1
ATOM 1591 N N . ARG B 1 30 ? -1.334 -25.703 -1.99 1 98.81 30 ARG B N 1
ATOM 1592 C CA . ARG B 1 30 ? -2.529 -24.875 -2.08 1 98.81 30 ARG B CA 1
ATOM 1593 C C . ARG B 1 30 ? -2.451 -23.938 -3.277 1 98.81 30 ARG B C 1
ATOM 1595 O O . ARG B 1 30 ? -3.445 -23.719 -3.977 1 98.81 30 ARG B O 1
ATOM 1602 N N . ILE B 1 31 ? -1.272 -23.344 -3.533 1 98.81 31 ILE B N 1
ATOM 1603 C CA . ILE B 1 31 ? -1.054 -22.469 -4.676 1 98.81 31 ILE B CA 1
ATOM 1604 C C . ILE B 1 31 ? -1.337 -23.219 -5.973 1 98.81 31 ILE B C 1
ATOM 1606 O O . ILE B 1 31 ? -2.061 -22.734 -6.84 1 98.81 31 ILE B O 1
ATOM 1610 N N . ALA B 1 32 ? -0.776 -24.391 -6.078 1 98.81 32 ALA B N 1
ATOM 1611 C CA . ALA B 1 32 ? -0.958 -25.203 -7.281 1 98.81 32 ALA B CA 1
ATOM 1612 C C . ALA B 1 32 ? -2.424 -25.594 -7.465 1 98.81 32 ALA B C 1
ATOM 1614 O O . ALA B 1 32 ? -2.957 -25.5 -8.57 1 98.81 32 ALA B O 1
ATOM 1615 N N . GLU B 1 33 ? -3.029 -25.953 -6.367 1 98.75 33 GLU B N 1
ATOM 1616 C CA . GLU B 1 33 ? -4.426 -26.375 -6.402 1 98.75 33 GLU B CA 1
ATOM 1617 C C . GLU B 1 33 ? -5.332 -25.25 -6.875 1 98.75 33 GLU B C 1
ATOM 1619 O O . GLU B 1 33 ? -6.156 -25.438 -7.773 1 98.75 33 GLU B O 1
ATOM 1624 N N . LEU B 1 34 ? -5.223 -24.078 -6.293 1 98.88 34 LEU B N 1
ATOM 1625 C CA . LEU B 1 34 ? -6.062 -22.938 -6.637 1 98.88 34 LEU B CA 1
ATOM 1626 C C . LEU B 1 34 ? -5.836 -22.5 -8.086 1 98.88 34 LEU B C 1
ATOM 1628 O O . LEU B 1 34 ? -6.793 -22.219 -8.805 1 98.88 34 LEU B O 1
ATOM 1632 N N . THR B 1 35 ? -4.555 -22.5 -8.477 1 98.88 35 THR B N 1
ATOM 1633 C CA . THR B 1 35 ? -4.227 -22.109 -9.844 1 98.88 35 THR B CA 1
ATOM 1634 C C . THR B 1 35 ? -4.871 -23.062 -10.844 1 98.88 35 THR B C 1
ATOM 1636 O O . THR B 1 35 ? -5.484 -22.625 -11.82 1 98.88 35 THR B O 1
ATOM 1639 N N . GLY B 1 36 ? -4.719 -24.344 -10.586 1 98.75 36 GLY B N 1
ATOM 1640 C CA . GLY B 1 36 ? -5.336 -25.344 -11.445 1 98.75 36 GLY B CA 1
ATOM 1641 C C . GLY B 1 36 ? -6.848 -25.234 -11.492 1 98.75 36 GLY B C 1
ATOM 1642 O O . GLY B 1 36 ? -7.453 -25.359 -12.562 1 98.75 36 GLY B O 1
ATOM 1643 N N . GLN B 1 37 ? -7.465 -25 -10.32 1 98.62 37 GLN B N 1
ATOM 1644 C CA . GLN B 1 37 ? -8.914 -24.875 -10.234 1 98.62 37 GLN B CA 1
ATOM 1645 C C . GLN B 1 37 ? -9.422 -23.703 -11.078 1 98.62 37 GLN B C 1
ATOM 1647 O O . GLN B 1 37 ? -10.367 -23.859 -11.852 1 98.62 37 GLN B O 1
ATOM 1652 N N . PHE B 1 38 ? -8.82 -22.531 -10.93 1 98.75 38 PHE B N 1
ATOM 1653 C CA . PHE B 1 38 ? -9.258 -21.359 -11.68 1 98.75 38 PHE B CA 1
ATOM 1654 C C . PHE B 1 38 ? -9.047 -21.562 -13.18 1 98.75 38 PHE B C 1
ATOM 1656 O O . PHE B 1 38 ? -9.938 -21.266 -13.977 1 98.75 38 PHE B O 1
ATOM 1663 N N . ALA B 1 39 ? -7.879 -22.094 -13.562 1 98.5 39 ALA B N 1
ATOM 1664 C CA . ALA B 1 39 ? -7.562 -22.312 -14.977 1 98.5 39 ALA B CA 1
ATOM 1665 C C . ALA B 1 39 ? -8.516 -23.328 -15.602 1 98.5 39 ALA B C 1
ATOM 1667 O O . ALA B 1 39 ? -9.039 -23.094 -16.688 1 98.5 39 ALA B O 1
ATOM 1668 N N . ALA B 1 40 ? -8.758 -24.359 -14.875 1 98 40 ALA B N 1
ATOM 1669 C CA . ALA B 1 40 ? -9.633 -25.422 -15.383 1 98 40 ALA B CA 1
ATOM 1670 C C . ALA B 1 40 ? -11.062 -24.922 -15.539 1 98 40 ALA B C 1
ATOM 1672 O O . ALA B 1 40 ? -11.781 -25.344 -16.438 1 98 40 ALA B O 1
ATOM 1673 N N . ALA B 1 41 ? -11.469 -24.031 -14.742 1 97.94 41 ALA B N 1
ATOM 1674 C CA . ALA B 1 41 ? -12.828 -23.484 -14.773 1 97.94 41 ALA B CA 1
ATOM 1675 C C . ALA B 1 41 ? -12.961 -22.406 -15.836 1 97.94 41 ALA B C 1
ATOM 1677 O O . ALA B 1 41 ? -14.055 -21.875 -16.047 1 97.94 41 ALA B O 1
ATOM 1678 N N . GLY B 1 42 ? -11.852 -22.031 -16.453 1 97.25 42 GLY B N 1
ATOM 1679 C CA . GLY B 1 42 ? -11.875 -21.016 -17.484 1 97.25 42 GLY B CA 1
ATOM 1680 C C . GLY B 1 42 ? -11.891 -19.609 -16.938 1 97.25 42 GLY B C 1
ATOM 1681 O O . GLY B 1 42 ? -12.195 -18.656 -17.656 1 97.25 42 GLY B O 1
ATOM 1682 N N . GLU B 1 43 ? -11.648 -19.5 -15.641 1 98.38 43 GLU B N 1
ATOM 1683 C CA . GLU B 1 43 ? -11.539 -18.188 -15.039 1 98.38 43 GLU B CA 1
ATOM 1684 C C . GLU B 1 43 ? -10.211 -17.516 -15.398 1 98.38 43 GLU B C 1
ATOM 1686 O O . GLU B 1 43 ? -9.188 -18.203 -15.539 1 98.38 43 GLU B O 1
ATOM 1691 N N . TYR B 1 44 ? -10.25 -16.234 -15.633 1 98.69 44 TYR B N 1
ATOM 1692 C CA . TYR B 1 44 ? -9.031 -15.531 -15.984 1 98.69 44 TYR B CA 1
ATOM 1693 C C . TYR B 1 44 ? -7.961 -15.711 -14.914 1 98.69 44 TYR B C 1
ATOM 1695 O O . TYR B 1 44 ? -8.188 -15.391 -13.742 1 98.69 44 TYR B O 1
ATOM 1703 N N . THR B 1 45 ? -6.852 -16.281 -15.234 1 98.88 45 THR B N 1
ATOM 1704 C CA . THR B 1 45 ? -5.742 -16.594 -14.336 1 98.88 45 THR B CA 1
ATOM 1705 C C . THR B 1 45 ? -4.465 -15.891 -14.805 1 98.88 45 THR B C 1
ATOM 1707 O O . THR B 1 45 ? -4.055 -16.047 -15.953 1 98.88 45 THR B O 1
ATOM 1710 N N . VAL B 1 46 ? -3.889 -15.102 -13.938 1 98.94 46 VAL B N 1
ATOM 1711 C CA . VAL B 1 46 ? -2.707 -14.305 -14.258 1 98.94 46 VAL B CA 1
ATOM 1712 C C . VAL B 1 46 ? -1.516 -14.797 -13.438 1 98.94 46 VAL B C 1
ATOM 1714 O O . VAL B 1 46 ? -1.618 -14.969 -12.227 1 98.94 46 VAL B O 1
ATOM 1717 N N . MET B 1 47 ? -0.475 -15.125 -14.117 1 98.94 47 MET B N 1
ATOM 1718 C CA . MET B 1 47 ? 0.818 -15.359 -13.477 1 98.94 47 MET B CA 1
ATOM 1719 C C . MET B 1 47 ? 1.644 -14.078 -13.43 1 98.94 47 MET B C 1
ATOM 1721 O O . MET B 1 47 ? 2.312 -13.734 -14.406 1 98.94 47 MET B O 1
ATOM 1725 N N . ALA B 1 48 ? 1.583 -13.336 -12.336 1 98.88 48 ALA B N 1
ATOM 1726 C CA . ALA B 1 48 ? 2.324 -12.086 -12.18 1 98.88 48 ALA B CA 1
ATOM 1727 C C . ALA B 1 48 ? 3.717 -12.344 -11.609 1 98.88 48 ALA B C 1
ATOM 1729 O O . ALA B 1 48 ? 3.865 -12.648 -10.422 1 98.88 48 ALA B O 1
ATOM 1730 N N . VAL B 1 49 ? 4.723 -12.164 -12.398 1 98.94 49 VAL B N 1
ATOM 1731 C CA . VAL B 1 49 ? 6.047 -12.641 -12.016 1 98.94 49 VAL B CA 1
ATOM 1732 C C . VAL B 1 49 ? 7.055 -11.5 -12.094 1 98.94 49 VAL B C 1
ATOM 1734 O O . VAL B 1 49 ? 7.207 -10.867 -13.141 1 98.94 49 VAL B O 1
ATOM 1737 N N . ASP B 1 50 ? 7.715 -11.281 -10.992 1 98.75 50 ASP B N 1
ATOM 1738 C CA . ASP B 1 50 ? 8.758 -10.273 -10.852 1 98.75 50 ASP B CA 1
ATOM 1739 C C . ASP B 1 50 ? 9.883 -10.5 -11.859 1 98.75 50 ASP B C 1
ATOM 1741 O O . ASP B 1 50 ? 10.281 -11.641 -12.102 1 98.75 50 ASP B O 1
ATOM 1745 N N . LEU B 1 51 ? 10.312 -9.43 -12.414 1 98.75 51 LEU B N 1
ATOM 1746 C CA . LEU B 1 51 ? 11.391 -9.508 -13.391 1 98.75 51 LEU B CA 1
ATOM 1747 C C . LEU B 1 51 ? 12.422 -8.414 -13.156 1 98.75 51 LEU B C 1
ATOM 1749 O O . LEU B 1 51 ? 12.07 -7.238 -13.031 1 98.75 51 LEU B O 1
ATOM 1753 N N . HIS B 1 52 ? 13.617 -8.82 -13.047 1 98.38 52 HIS B N 1
ATOM 1754 C CA . HIS B 1 52 ? 14.758 -7.922 -12.93 1 98.38 52 HIS B CA 1
ATOM 1755 C C . HIS B 1 52 ? 15.781 -8.188 -14.031 1 98.38 52 HIS B C 1
ATOM 1757 O O . HIS B 1 52 ? 15.828 -9.289 -14.586 1 98.38 52 HIS B O 1
ATOM 1763 N N . GLU B 1 53 ? 16.531 -7.16 -14.406 1 98 53 GLU B N 1
ATOM 1764 C CA . GLU B 1 53 ? 17.688 -7.273 -15.281 1 98 53 GLU B CA 1
ATOM 1765 C C . GLU B 1 53 ? 18.984 -7.285 -14.477 1 98 53 GLU B C 1
ATOM 1767 O O . GLU B 1 53 ? 19.109 -6.578 -13.469 1 98 53 GLU B O 1
ATOM 1772 N N . GLU B 1 54 ? 19.875 -8.039 -14.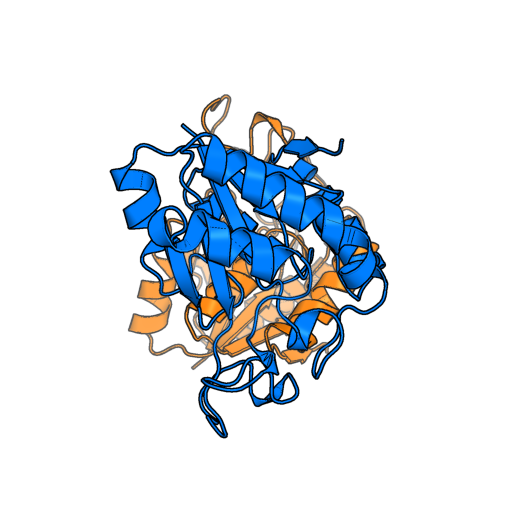992 1 94.69 54 GLU B N 1
ATOM 1773 C CA . GLU B 1 54 ? 21.156 -8.102 -14.297 1 94.69 54 GLU B CA 1
ATOM 1774 C C . GLU B 1 54 ? 21.844 -6.742 -14.289 1 94.69 54 GLU B C 1
ATOM 1776 O O . GLU B 1 54 ? 21.891 -6.059 -15.32 1 94.69 54 GLU B O 1
ATOM 1781 N N . ASN B 1 55 ? 22.359 -6.242 -13.188 1 93.88 55 ASN B N 1
ATOM 1782 C CA . ASN B 1 55 ? 23.172 -5.039 -13.016 1 93.88 55 ASN B CA 1
ATOM 1783 C C . ASN B 1 55 ? 22.406 -3.791 -13.453 1 93.88 55 ASN B C 1
ATOM 1785 O O . ASN B 1 55 ? 22.953 -2.947 -14.172 1 93.88 55 ASN B O 1
ATOM 1789 N N . ASP B 1 56 ? 21.172 -3.738 -13.266 1 96.25 56 ASP B N 1
ATOM 1790 C CA . ASP B 1 56 ? 20.406 -2.527 -13.492 1 96.25 56 ASP B CA 1
ATOM 1791 C C . ASP B 1 56 ? 20.438 -1.605 -12.281 1 96.25 56 ASP B C 1
ATOM 1793 O O . ASP B 1 56 ? 19.719 -1.827 -11.305 1 96.25 56 ASP B O 1
ATOM 1797 N N . PRO B 1 57 ? 21.234 -0.512 -12.312 1 94.12 57 PRO B N 1
ATOM 1798 C CA . PRO B 1 57 ? 21.359 0.346 -11.125 1 94.12 57 PRO B CA 1
ATOM 1799 C C . PRO B 1 57 ? 20.156 1.285 -10.961 1 94.12 57 PRO B C 1
ATOM 1801 O O . PRO B 1 57 ? 20.031 1.96 -9.938 1 94.12 57 PRO B O 1
ATOM 1804 N N . TYR B 1 58 ? 19.219 1.273 -11.945 1 95.31 58 TYR B N 1
ATOM 1805 C CA . TYR B 1 58 ? 18.141 2.254 -11.945 1 95.31 58 TYR B CA 1
ATOM 1806 C C . TYR B 1 58 ? 16.875 1.681 -11.297 1 95.31 58 TYR B C 1
ATOM 1808 O O . TYR B 1 58 ? 15.977 2.426 -10.914 1 95.31 58 TYR B O 1
ATOM 1816 N N . HIS B 1 59 ? 16.781 0.328 -11.242 1 96.12 59 HIS B N 1
ATOM 1817 C CA . HIS B 1 59 ? 15.633 -0.279 -10.57 1 96.12 59 HIS B CA 1
ATOM 1818 C C . HIS B 1 59 ? 15.633 0.047 -9.086 1 96.12 59 HIS B C 1
ATOM 1820 O O . HIS B 1 59 ? 16.641 -0.136 -8.398 1 96.12 59 HIS B O 1
ATOM 1826 N N . PRO B 1 60 ? 14.516 0.455 -8.539 1 95.75 60 PRO B N 1
ATOM 1827 C CA . PRO B 1 60 ? 14.508 0.926 -7.152 1 95.75 60 PRO B CA 1
ATOM 1828 C C . PRO B 1 60 ? 14.789 -0.19 -6.148 1 95.75 60 PRO B C 1
ATOM 1830 O O . PRO B 1 60 ? 15.18 0.082 -5.012 1 95.75 60 PRO B O 1
ATOM 1833 N N . GLU B 1 61 ? 14.641 -1.401 -6.574 1 96.62 61 GLU B N 1
ATOM 1834 C CA . GLU B 1 61 ? 14.844 -2.527 -5.664 1 96.62 61 GLU B CA 1
ATOM 1835 C C . GLU B 1 61 ? 16.297 -2.982 -5.668 1 96.62 61 GLU B C 1
ATOM 1837 O O . GLU B 1 61 ? 16.719 -3.768 -4.809 1 96.62 61 GLU B O 1
ATOM 1842 N N . SER B 1 62 ? 17.141 -2.512 -6.633 1 95.25 62 SER B N 1
ATOM 1843 C CA . SER B 1 62 ? 18.484 -3.021 -6.848 1 95.25 62 SER B CA 1
ATOM 1844 C C . SER B 1 62 ? 19.359 -2.812 -5.617 1 95.25 62 SER B C 1
ATOM 1846 O O . SER B 1 62 ? 20.172 -3.674 -5.27 1 95.25 62 SER B O 1
ATOM 1848 N N . ALA B 1 63 ? 19.172 -1.724 -4.945 1 93.31 63 ALA B N 1
ATOM 1849 C CA . ALA B 1 63 ? 20.016 -1.416 -3.795 1 93.31 63 ALA B CA 1
ATOM 1850 C C . ALA B 1 63 ? 19.453 -2.021 -2.518 1 93.31 63 ALA B C 1
ATOM 1852 O O . ALA B 1 63 ? 20.109 -2.041 -1.479 1 93.31 63 ALA B O 1
ATOM 1853 N N . LEU B 1 64 ? 18.234 -2.551 -2.605 1 96.25 64 LEU B N 1
ATOM 1854 C CA . LEU B 1 64 ? 17.531 -2.975 -1.401 1 96.25 64 LEU B CA 1
ATOM 1855 C C . LEU B 1 64 ? 17.641 -4.484 -1.207 1 96.25 64 LEU B C 1
ATOM 1857 O O . LEU B 1 64 ? 17.562 -4.977 -0.079 1 96.25 64 LEU B O 1
ATOM 1861 N N . PHE B 1 65 ? 17.75 -5.172 -2.328 1 97.06 65 PHE B N 1
ATOM 1862 C CA . PHE B 1 65 ? 17.719 -6.629 -2.279 1 97.06 65 PHE B CA 1
ATOM 1863 C C . PHE B 1 65 ? 18.859 -7.227 -3.088 1 97.06 65 PHE B C 1
ATOM 1865 O O . PHE B 1 65 ? 19.344 -6.605 -4.035 1 97.06 65 PHE B O 1
ATOM 1872 N N . PRO B 1 66 ? 19.281 -8.477 -2.695 1 96.38 66 PRO B N 1
ATOM 1873 C CA . PRO B 1 66 ? 20.203 -9.188 -3.594 1 96.38 66 PRO B CA 1
ATOM 1874 C C . PRO B 1 66 ? 19.578 -9.484 -4.953 1 96.38 66 PRO B C 1
ATOM 1876 O O . PRO B 1 66 ? 18.344 -9.477 -5.094 1 96.38 66 PRO B O 1
ATOM 1879 N N . PRO B 1 67 ? 20.453 -9.711 -5.957 1 97.25 67 PRO B N 1
ATOM 1880 C CA . PRO B 1 67 ? 19.906 -10.07 -7.266 1 97.25 67 PRO B CA 1
ATOM 1881 C C . PRO B 1 67 ? 18.938 -11.25 -7.195 1 97.25 67 PRO B C 1
ATOM 1883 O O . PRO B 1 67 ? 19.234 -12.258 -6.543 1 97.25 67 PRO B O 1
ATOM 1886 N N . HIS B 1 68 ? 17.844 -11.141 -7.773 1 98.5 68 HIS B N 1
ATOM 1887 C CA . HIS B 1 68 ? 16.797 -12.164 -7.809 1 98.5 68 HIS B CA 1
ATOM 1888 C C . HIS B 1 68 ? 15.922 -12.008 -9.047 1 98.5 68 HIS B C 1
ATOM 1890 O O . HIS B 1 68 ? 15.875 -10.93 -9.648 1 98.5 68 HIS B O 1
ATOM 1896 N N . ASN B 1 69 ? 15.258 -13.109 -9.414 1 98.62 69 ASN B N 1
ATOM 1897 C CA . ASN B 1 69 ? 14.328 -13.141 -10.539 1 98.62 69 ASN B CA 1
ATOM 1898 C C . ASN B 1 69 ? 14.906 -12.43 -11.758 1 98.62 69 ASN B C 1
ATOM 1900 O O . ASN B 1 69 ? 14.234 -11.594 -12.375 1 98.62 69 ASN B O 1
ATOM 1904 N N . ILE B 1 70 ? 16.156 -12.734 -12.016 1 98.38 70 ILE B N 1
ATOM 1905 C CA . ILE B 1 70 ? 16.844 -12.156 -13.164 1 98.38 70 ILE B CA 1
ATOM 1906 C C . ILE B 1 70 ? 16.359 -12.836 -14.445 1 98.38 70 ILE B C 1
ATOM 1908 O O . ILE B 1 70 ? 16.219 -14.062 -14.484 1 98.38 70 ILE B O 1
ATOM 1912 N N . ARG B 1 71 ? 16.125 -12.078 -15.523 1 98.31 71 ARG B N 1
ATOM 1913 C CA . ARG B 1 71 ? 15.68 -12.609 -16.812 1 98.31 71 ARG B CA 1
ATOM 1914 C C . ARG B 1 71 ? 16.547 -13.781 -17.25 1 98.31 71 ARG B C 1
ATOM 1916 O O . ARG B 1 71 ? 17.781 -13.672 -17.266 1 98.31 71 ARG B O 1
ATOM 1923 N N . GLY B 1 72 ? 15.867 -14.898 -17.531 1 97.62 72 GLY B N 1
ATOM 1924 C CA . GLY B 1 72 ? 16.547 -16.016 -18.172 1 97.62 72 GLY B CA 1
ATOM 1925 C C . GLY B 1 72 ? 17.219 -16.953 -17.172 1 97.62 72 GLY B C 1
ATOM 1926 O O . GLY B 1 72 ? 17.875 -17.906 -17.562 1 97.62 72 GLY B O 1
ATOM 1927 N N . THR B 1 73 ? 17.109 -16.688 -15.891 1 98.25 73 THR B N 1
ATOM 1928 C CA . THR B 1 73 ? 17.734 -17.547 -14.891 1 98.25 73 THR B CA 1
ATOM 1929 C C . THR B 1 73 ? 16.719 -18.5 -14.273 1 98.25 73 THR B C 1
ATOM 1931 O O . THR B 1 73 ? 15.516 -18.266 -14.328 1 98.25 73 THR B O 1
ATOM 1934 N N . ALA B 1 74 ? 17.203 -19.531 -13.68 1 98.31 74 ALA B N 1
ATOM 1935 C CA . ALA B 1 74 ? 16.375 -20.547 -13.023 1 98.31 74 ALA B CA 1
ATOM 1936 C C . ALA B 1 74 ? 15.664 -19.953 -11.812 1 98.31 74 ALA B C 1
ATOM 1938 O O . ALA B 1 74 ? 14.625 -20.469 -11.391 1 98.31 74 ALA B O 1
ATOM 1939 N N . GLY B 1 75 ? 16.234 -18.891 -11.273 1 98.56 75 GLY B N 1
ATOM 1940 C CA . GLY B 1 75 ? 15.625 -18.25 -10.125 1 98.56 75 GLY B CA 1
ATOM 1941 C C . GLY B 1 75 ? 14.219 -17.75 -10.398 1 98.56 75 GLY B C 1
ATOM 1942 O O . GLY B 1 75 ? 13.391 -17.688 -9.492 1 98.56 75 GLY B O 1
ATOM 1943 N N . ARG B 1 76 ? 13.945 -17.406 -11.656 1 98.44 76 ARG B N 1
ATOM 1944 C CA . ARG B 1 76 ? 12.664 -16.812 -12.016 1 98.44 76 ARG B CA 1
ATOM 1945 C C . ARG B 1 76 ? 11.648 -17.891 -12.398 1 98.44 76 ARG B C 1
ATOM 1947 O O . ARG B 1 76 ? 10.484 -17.578 -12.664 1 98.44 76 ARG B O 1
ATOM 1954 N N . GLU B 1 77 ? 12.047 -19.156 -12.492 1 98.69 77 GLU B N 1
ATOM 1955 C CA . GLU B 1 77 ? 11.109 -20.234 -12.797 1 98.69 77 GLU B CA 1
ATOM 1956 C C . GLU B 1 77 ? 10.109 -20.438 -11.664 1 98.69 77 GLU B C 1
ATOM 1958 O O . GLU B 1 77 ? 10.438 -20.234 -10.492 1 98.69 77 GLU B O 1
ATOM 1963 N N . LEU B 1 78 ? 8.883 -20.828 -12.047 1 98.88 78 LEU B N 1
ATOM 1964 C CA . LEU B 1 78 ? 7.859 -21.094 -11.039 1 98.88 78 LEU B CA 1
ATOM 1965 C C . LEU B 1 78 ? 8.297 -22.219 -10.117 1 98.88 78 LEU B C 1
ATOM 1967 O O . LEU B 1 78 ? 8.93 -23.188 -10.555 1 98.88 78 LEU B O 1
ATOM 1971 N N . TYR B 1 79 ? 7.914 -22.156 -8.906 1 98.88 79 TYR B N 1
ATOM 1972 C CA . TYR B 1 79 ? 8.406 -23.094 -7.895 1 98.88 79 TYR B CA 1
ATOM 1973 C C . TYR B 1 79 ? 7.512 -24.328 -7.82 1 98.88 79 TYR B C 1
ATOM 1975 O O . TYR B 1 79 ? 6.285 -24.219 -7.754 1 98.88 79 TYR B O 1
ATOM 1983 N N . GLY B 1 80 ? 8.102 -25.484 -7.801 1 98.06 80 GLY B N 1
ATOM 1984 C CA . GLY B 1 80 ? 7.457 -26.734 -7.438 1 98.06 80 GLY B CA 1
ATOM 1985 C C . GLY B 1 80 ? 6.324 -27.125 -8.375 1 98.06 80 GLY B C 1
ATOM 1986 O O . GLY B 1 80 ? 6.469 -27.047 -9.594 1 98.06 80 GLY B O 1
ATOM 1987 N N . THR B 1 81 ? 5.234 -27.547 -7.762 1 98.19 81 THR B N 1
ATOM 1988 C CA . THR B 1 81 ? 4.113 -28.109 -8.5 1 98.19 81 THR B CA 1
ATOM 1989 C C . THR B 1 81 ? 3.41 -27.031 -9.32 1 98.19 81 THR B C 1
ATOM 1991 O O . THR B 1 81 ? 2.752 -27.328 -10.32 1 98.19 81 THR B O 1
ATOM 1994 N N . LEU B 1 82 ? 3.633 -25.812 -8.938 1 98.88 82 LEU B N 1
ATOM 1995 C CA . LEU B 1 82 ? 3.016 -24.734 -9.711 1 98.88 82 LEU B CA 1
ATOM 1996 C C . LEU B 1 82 ? 3.516 -24.734 -11.148 1 98.88 82 LEU B C 1
ATOM 1998 O O . LEU B 1 82 ? 2.76 -24.438 -12.07 1 98.88 82 LEU B O 1
ATOM 2002 N N . LYS B 1 83 ? 4.805 -25.047 -11.312 1 98.62 83 LYS B N 1
ATOM 2003 C CA . LYS B 1 83 ? 5.371 -25.109 -12.656 1 98.62 83 LYS B CA 1
ATOM 2004 C C . LYS B 1 83 ? 4.621 -26.125 -13.523 1 98.62 83 LYS B C 1
ATOM 2006 O O . LYS B 1 83 ? 4.293 -25.828 -14.672 1 98.62 83 LYS B O 1
ATOM 2011 N N . THR B 1 84 ? 4.348 -27.203 -12.922 1 98.38 84 THR B N 1
ATOM 2012 C CA . THR B 1 84 ? 3.637 -28.266 -13.633 1 98.38 84 THR B CA 1
ATOM 2013 C C . THR B 1 84 ? 2.225 -27.812 -13.992 1 98.38 84 THR B C 1
ATOM 2015 O O . THR B 1 84 ? 1.763 -28.047 -15.117 1 98.38 84 THR B O 1
ATOM 2018 N N . VAL B 1 85 ? 1.572 -27.219 -13.062 1 98.75 85 VAL B N 1
ATOM 2019 C CA . VAL B 1 85 ? 0.218 -26.734 -13.305 1 98.75 85 VAL B CA 1
ATOM 2020 C C . VAL B 1 85 ? 0.234 -25.688 -14.414 1 98.75 85 VAL B C 1
ATOM 2022 O O . VAL B 1 85 ? -0.616 -25.703 -15.305 1 98.75 85 VAL B O 1
ATOM 2025 N N . TYR B 1 86 ? 1.186 -24.766 -14.359 1 98.75 86 TYR B N 1
ATOM 2026 C CA . TYR B 1 86 ? 1.3 -23.734 -15.383 1 98.75 86 TYR B CA 1
ATOM 2027 C C . TYR B 1 86 ? 1.494 -24.359 -16.766 1 98.75 86 TYR B C 1
ATOM 2029 O O . TYR B 1 86 ? 0.857 -23.938 -17.734 1 98.75 86 TYR B O 1
ATOM 2037 N N . GLU B 1 87 ? 2.389 -25.328 -16.859 1 98.38 87 GLU B N 1
ATOM 2038 C CA . GLU B 1 87 ? 2.662 -25.984 -18.125 1 98.38 87 GLU B CA 1
ATOM 2039 C C . GLU B 1 87 ? 1.413 -26.672 -18.688 1 98.38 87 GLU B C 1
ATOM 2041 O O . GLU B 1 87 ? 1.175 -26.656 -19.891 1 98.38 87 GLU B O 1
ATOM 2046 N N . ARG B 1 88 ? 0.604 -27.219 -17.812 1 98.19 88 ARG B N 1
ATOM 2047 C CA . ARG B 1 88 ? -0.625 -27.891 -18.203 1 98.19 88 ARG B CA 1
ATOM 2048 C C . ARG B 1 88 ? -1.646 -26.906 -18.766 1 98.19 88 ARG B C 1
ATOM 2050 O O . ARG B 1 88 ? -2.395 -27.234 -19.688 1 98.19 88 ARG B O 1
ATOM 2057 N N . TYR B 1 89 ? -1.648 -25.719 -18.25 1 98.31 89 TYR B N 1
ATOM 2058 C CA . TYR B 1 89 ? -2.688 -24.75 -18.625 1 98.31 89 TYR B CA 1
ATOM 2059 C C . TYR B 1 89 ? -2.084 -23.516 -19.25 1 98.31 89 TYR B C 1
ATOM 2061 O O . TYR B 1 89 ? -2.629 -22.406 -19.109 1 98.31 89 TYR B O 1
ATOM 2069 N N . GLU B 1 90 ? -0.925 -23.641 -19.812 1 97.69 90 GLU B N 1
ATOM 2070 C CA . GLU B 1 90 ? -0.13 -22.516 -20.297 1 97.69 90 GLU B CA 1
ATOM 2071 C C . GLU B 1 90 ? -0.96 -21.594 -21.203 1 97.69 90 GLU B C 1
ATOM 2073 O O . GLU B 1 90 ? -0.89 -20.375 -21.078 1 97.69 90 GLU B O 1
ATOM 2078 N N . SER B 1 91 ? -1.798 -22.125 -22.078 1 96.75 91 SER B N 1
ATOM 2079 C CA . SER B 1 91 ? -2.578 -21.344 -23.031 1 96.75 91 SER B CA 1
ATOM 2080 C C . SER B 1 91 ? -3.709 -20.594 -22.344 1 96.75 91 SER B C 1
ATOM 2082 O O . SER B 1 91 ? -4.234 -19.625 -22.875 1 96.75 91 SER B O 1
ATOM 2084 N N . ALA B 1 92 ? -4.07 -21.062 -21.141 1 96.81 92 ALA B N 1
ATOM 2085 C CA . ALA B 1 92 ? -5.199 -20.484 -20.422 1 96.81 92 ALA B CA 1
ATOM 2086 C C . ALA B 1 92 ? -4.727 -19.484 -19.375 1 96.81 92 ALA B C 1
ATOM 2088 O O . ALA B 1 92 ? -5.539 -18.781 -18.766 1 96.81 92 ALA B O 1
ATOM 2089 N N . ILE B 1 93 ? -3.455 -19.406 -19.094 1 98.56 93 ILE B N 1
ATOM 2090 C CA . ILE B 1 93 ? -2.9 -18.547 -18.062 1 98.56 93 ILE B CA 1
ATOM 2091 C C . ILE B 1 93 ? -2.109 -17.406 -18.688 1 98.56 93 ILE B C 1
ATOM 2093 O O . ILE B 1 93 ? -1.272 -17.641 -19.562 1 98.56 93 ILE B O 1
ATOM 2097 N N . TYR B 1 94 ? -2.398 -16.219 -18.312 1 98.62 94 TYR B N 1
ATOM 2098 C CA . TYR B 1 94 ? -1.68 -15.047 -18.781 1 98.62 94 TYR B CA 1
ATOM 2099 C C . TYR B 1 94 ? -0.398 -14.836 -17.984 1 98.62 94 TYR B C 1
ATOM 2101 O O . TYR B 1 94 ? -0.445 -14.492 -16.812 1 98.62 94 TYR B O 1
ATOM 2109 N N . TRP B 1 95 ? 0.727 -15.055 -18.594 1 98.69 95 TRP B N 1
ATOM 2110 C CA . TRP B 1 95 ? 2.004 -14.711 -17.969 1 98.69 95 TRP B CA 1
ATOM 2111 C C . TRP B 1 95 ? 2.275 -13.211 -18.078 1 98.69 95 TRP B C 1
ATOM 2113 O O . TRP B 1 95 ? 2.256 -12.648 -19.172 1 98.69 95 TRP B O 1
ATOM 2123 N N . MET B 1 96 ? 2.516 -12.602 -17.016 1 98.69 96 MET B N 1
ATOM 2124 C CA . MET B 1 96 ? 2.748 -11.164 -16.984 1 98.69 96 MET B CA 1
ATOM 2125 C C . MET B 1 96 ? 4.008 -10.836 -16.188 1 98.69 96 MET B C 1
ATOM 2127 O O . MET B 1 96 ? 4.102 -11.156 -15 1 98.69 96 MET B O 1
ATOM 2131 N N . ASP B 1 97 ? 4.957 -10.164 -16.812 1 98.75 97 ASP B N 1
ATOM 2132 C CA . ASP B 1 97 ? 6.129 -9.641 -16.125 1 98.75 97 ASP B CA 1
ATOM 2133 C C . ASP B 1 97 ? 5.797 -8.352 -15.375 1 98.75 97 ASP B C 1
ATOM 2135 O O . ASP B 1 97 ? 5.066 -7.5 -15.891 1 98.75 97 ASP B O 1
ATOM 2139 N N . LYS B 1 98 ? 6.25 -8.281 -14.234 1 98.56 98 LYS B N 1
ATOM 2140 C CA . LYS B 1 98 ? 6.141 -7.023 -13.492 1 98.56 98 LYS B CA 1
ATOM 2141 C C . LYS B 1 98 ? 7.5 -6.574 -12.969 1 98.56 98 LYS B C 1
ATOM 2143 O O . LYS B 1 98 ? 8.383 -7.402 -12.719 1 98.56 98 LYS B O 1
ATOM 2148 N N . THR B 1 99 ? 7.633 -5.242 -12.742 1 98.06 99 THR B N 1
ATOM 2149 C CA . THR B 1 99 ? 8.914 -4.703 -12.312 1 98.06 99 THR B CA 1
ATOM 2150 C C . THR B 1 99 ? 8.773 -3.949 -10.992 1 98.06 99 THR B C 1
ATOM 2152 O O . THR B 1 99 ? 9.734 -3.35 -10.5 1 98.06 99 THR B O 1
ATOM 2155 N N . ARG B 1 100 ? 7.625 -3.865 -10.422 1 98.44 100 ARG B N 1
ATOM 2156 C CA . ARG B 1 100 ? 7.344 -3.305 -9.102 1 98.44 100 ARG B CA 1
ATOM 2157 C C . ARG B 1 100 ? 6.598 -4.309 -8.234 1 98.44 100 ARG B C 1
ATOM 2159 O O . ARG B 1 100 ? 6.242 -5.395 -8.695 1 98.44 100 ARG B O 1
ATOM 2166 N N . TYR B 1 101 ? 6.434 -3.971 -6.934 1 98.81 101 TYR B N 1
ATOM 2167 C CA . TYR B 1 101 ? 5.777 -4.891 -6.012 1 98.81 101 TYR B CA 1
ATOM 2168 C C . TYR B 1 101 ? 4.348 -5.18 -6.457 1 98.81 101 TYR B C 1
ATOM 2170 O O . TYR B 1 101 ? 3.938 -6.34 -6.535 1 98.81 101 TYR B O 1
ATOM 2178 N N . SER B 1 102 ? 3.631 -4.164 -6.816 1 98.94 102 SER B N 1
ATOM 2179 C CA . SER B 1 102 ? 2.242 -4.305 -7.238 1 98.94 102 SER B CA 1
ATOM 2180 C C . SER B 1 102 ? 2.15 -4.875 -8.648 1 98.94 102 SER B C 1
ATOM 2182 O O . SER B 1 102 ? 2.838 -4.406 -9.562 1 98.94 102 SER B O 1
ATOM 2184 N N . ALA B 1 103 ? 1.221 -5.828 -8.82 1 98.88 103 ALA B N 1
ATOM 2185 C CA . ALA B 1 103 ? 0.974 -6.391 -10.148 1 98.88 103 ALA B CA 1
ATOM 2186 C C . ALA B 1 103 ? 0.321 -5.359 -11.062 1 98.88 103 ALA B C 1
ATOM 2188 O O . ALA B 1 103 ? 0.305 -5.531 -12.281 1 98.88 103 ALA B O 1
ATOM 2189 N N . PHE B 1 104 ? -0.185 -4.297 -10.508 1 98.88 104 PHE B N 1
ATOM 2190 C CA . PHE B 1 104 ? -0.904 -3.318 -11.312 1 98.88 104 PHE B CA 1
ATOM 2191 C C . PHE B 1 104 ? 0.031 -2.205 -11.773 1 98.88 104 PHE B C 1
ATOM 2193 O O . PHE B 1 104 ? -0.303 -1.442 -12.68 1 98.88 104 PHE B O 1
ATOM 2200 N N . ALA B 1 105 ? 1.188 -2 -11.07 1 98.62 105 ALA B N 1
ATOM 2201 C CA . ALA B 1 105 ? 2.061 -0.864 -11.352 1 98.62 105 ALA B CA 1
ATOM 2202 C C . ALA B 1 105 ? 2.822 -1.068 -12.656 1 98.62 105 ALA B C 1
ATOM 2204 O O . ALA B 1 105 ? 3.645 -1.981 -12.766 1 98.62 105 ALA B O 1
ATOM 2205 N N . GLY B 1 106 ? 2.557 -0.225 -13.594 1 97.88 106 GLY B N 1
ATOM 2206 C CA . GLY B 1 106 ? 3.303 -0.265 -14.844 1 97.88 106 GLY B CA 1
ATOM 2207 C C . GLY B 1 106 ? 2.926 -1.441 -15.727 1 97.88 106 GLY B C 1
ATOM 2208 O O . GLY B 1 106 ? 3.73 -1.895 -16.547 1 97.88 106 GLY B O 1
ATOM 2209 N N . THR B 1 107 ? 1.764 -2.061 -15.57 1 98.62 107 THR B N 1
ATOM 2210 C CA . THR B 1 107 ? 1.313 -3.213 -16.344 1 98.62 107 THR B CA 1
ATOM 2211 C C . THR B 1 107 ? -0.054 -2.945 -16.969 1 98.62 107 THR B C 1
ATOM 2213 O O . THR B 1 107 ? -0.673 -1.914 -16.703 1 98.62 107 THR B O 1
ATOM 2216 N N . ASP B 1 108 ? -0.485 -3.83 -17.812 1 98.62 108 ASP B N 1
ATOM 2217 C CA . ASP B 1 108 ? -1.797 -3.67 -18.438 1 98.62 108 ASP B CA 1
ATOM 2218 C C . ASP B 1 108 ? -2.854 -4.5 -17.703 1 98.62 108 ASP B C 1
ATOM 2220 O O . ASP B 1 108 ? -3.924 -4.77 -18.25 1 98.62 108 ASP B O 1
ATOM 2224 N N . LEU B 1 109 ? -2.568 -4.895 -16.469 1 98.88 109 LEU B N 1
ATOM 2225 C CA . LEU B 1 109 ? -3.438 -5.812 -15.742 1 98.88 109 LEU B CA 1
ATOM 2226 C C . LEU B 1 109 ? -4.84 -5.227 -15.594 1 98.88 109 LEU B C 1
ATOM 2228 O O . LEU B 1 109 ? -5.832 -5.902 -15.875 1 98.88 109 LEU B O 1
ATOM 2232 N N . ALA B 1 110 ? -4.953 -3.982 -15.164 1 98.81 110 ALA B N 1
ATOM 2233 C CA . ALA B 1 110 ? -6.262 -3.365 -14.953 1 98.81 110 ALA B CA 1
ATOM 2234 C C . ALA B 1 110 ? -7.07 -3.34 -16.25 1 98.81 110 ALA B C 1
ATOM 2236 O O . ALA B 1 110 ? -8.281 -3.6 -16.234 1 98.81 110 ALA B O 1
ATOM 2237 N N . LEU B 1 111 ? -6.391 -2.992 -17.344 1 98.62 111 LEU B N 1
ATOM 2238 C CA . LEU B 1 111 ? -7.055 -2.951 -18.641 1 98.62 111 LEU B CA 1
ATOM 2239 C C . LEU B 1 111 ? -7.613 -4.32 -19.016 1 98.62 111 LEU B C 1
ATOM 2241 O O . LEU B 1 111 ? -8.75 -4.426 -19.469 1 98.62 111 LEU B O 1
ATOM 2245 N N . ARG B 1 112 ? -6.809 -5.336 -18.766 1 98.62 112 ARG B N 1
ATOM 2246 C CA . ARG B 1 112 ? -7.219 -6.691 -19.125 1 98.62 112 ARG B CA 1
ATOM 2247 C C . ARG B 1 112 ? -8.391 -7.152 -18.266 1 98.62 112 ARG B C 1
ATOM 2249 O O . ARG B 1 112 ? -9.32 -7.785 -18.766 1 98.62 112 ARG B O 1
ATOM 2256 N N . LEU B 1 113 ? -8.352 -6.875 -16.984 1 98.81 113 LEU B N 1
ATOM 2257 C CA . LEU B 1 113 ? -9.438 -7.25 -16.078 1 98.81 113 LEU B CA 1
ATOM 2258 C C . LEU B 1 113 ? -10.734 -6.551 -16.469 1 98.81 113 LEU B C 1
ATOM 2260 O O . LEU B 1 113 ? -11.781 -7.195 -16.562 1 98.81 113 LEU B O 1
ATOM 2264 N N . ARG B 1 114 ? -10.695 -5.266 -16.766 1 98.44 114 ARG B N 1
ATOM 2265 C CA . ARG B 1 114 ? -11.883 -4.492 -17.125 1 98.44 114 ARG B CA 1
ATOM 2266 C C . ARG B 1 114 ? -12.453 -4.949 -18.453 1 98.44 114 ARG B C 1
ATOM 2268 O O . ARG B 1 114 ? -13.672 -5.012 -18.625 1 98.44 114 ARG B O 1
ATOM 2275 N N . ALA B 1 115 ? -11.555 -5.262 -19.391 1 98.5 115 ALA B N 1
ATOM 2276 C CA . ALA B 1 115 ? -11.992 -5.727 -20.703 1 98.5 115 ALA B CA 1
ATOM 2277 C C . ALA B 1 115 ? -12.805 -7.012 -20.594 1 98.5 115 ALA B C 1
ATOM 2279 O O . ALA B 1 115 ? -13.648 -7.301 -21.438 1 98.5 115 ALA B O 1
ATOM 2280 N N . ARG B 1 116 ? -12.586 -7.73 -19.531 1 98.12 116 ARG B N 1
ATOM 2281 C CA . ARG B 1 116 ? -13.25 -9.016 -19.344 1 98.12 116 ARG B CA 1
ATOM 2282 C C . ARG B 1 116 ? -14.43 -8.891 -18.391 1 98.12 116 ARG B C 1
ATOM 2284 O O . ARG B 1 116 ? -15.078 -9.883 -18.062 1 98.12 116 ARG B O 1
ATOM 2291 N N . GLY B 1 117 ? -14.633 -7.648 -17.906 1 98.44 117 GLY B N 1
ATOM 2292 C CA . GLY B 1 117 ? -15.727 -7.414 -16.969 1 98.44 117 GLY B CA 1
ATOM 2293 C C . GLY B 1 117 ? -15.461 -7.996 -15.602 1 98.44 117 GLY B C 1
ATOM 2294 O O . GLY B 1 117 ? -16.406 -8.258 -14.844 1 98.44 117 GLY B O 1
ATOM 2295 N N . ILE B 1 118 ? -14.242 -8.273 -15.32 1 98.75 118 ILE B N 1
ATOM 2296 C CA . ILE B 1 118 ? -13.875 -8.836 -14.023 1 98.75 118 ILE B CA 1
ATOM 2297 C C . ILE B 1 118 ? -13.984 -7.758 -12.945 1 98.75 118 ILE B C 1
ATOM 2299 O O . ILE B 1 118 ? -13.484 -6.645 -13.11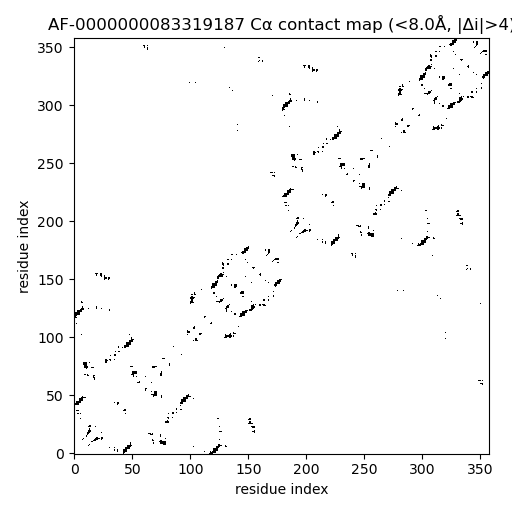7 1 98.75 118 ILE B O 1
ATOM 2303 N N . THR B 1 119 ? -14.641 -8.133 -11.828 1 98.5 119 THR B N 1
ATOM 2304 C CA . THR B 1 119 ? -14.844 -7.172 -10.75 1 98.5 119 THR B CA 1
ATOM 2305 C C . THR B 1 119 ? -14.25 -7.695 -9.445 1 98.5 119 THR B C 1
ATOM 2307 O O . THR B 1 119 ? -14.133 -6.953 -8.469 1 98.5 119 THR B O 1
ATOM 2310 N N . GLU B 1 120 ? -13.844 -8.938 -9.352 1 98.81 120 GLU B N 1
ATOM 2311 C CA . GLU B 1 120 ? -13.297 -9.578 -8.156 1 98.81 120 GLU B CA 1
ATOM 2312 C C . GLU B 1 120 ? -11.969 -10.266 -8.453 1 98.81 120 GLU B C 1
ATOM 2314 O O . GLU B 1 120 ? -11.867 -11.039 -9.406 1 98.81 120 GLU B O 1
ATOM 2319 N N . VAL B 1 121 ? -10.961 -9.961 -7.652 1 98.94 121 VAL B N 1
ATOM 2320 C CA . VAL B 1 121 ? -9.656 -10.586 -7.867 1 98.94 121 VAL B CA 1
ATOM 2321 C C . VAL B 1 121 ? -9.273 -11.406 -6.641 1 98.94 121 VAL B C 1
ATOM 2323 O O . VAL B 1 121 ? -9.43 -10.953 -5.504 1 98.94 121 VAL B O 1
ATOM 2326 N N . HIS B 1 122 ? -8.844 -12.625 -6.848 1 99 122 HIS B N 1
ATOM 2327 C CA . HIS B 1 122 ? -8.258 -13.516 -5.855 1 99 122 HIS B CA 1
ATOM 2328 C C . HIS B 1 122 ? -6.73 -13.438 -5.875 1 99 122 HIS B C 1
ATOM 2330 O O . HIS B 1 122 ? -6.117 -13.516 -6.941 1 99 122 HIS B O 1
ATOM 2336 N N . LEU B 1 123 ? -6.184 -13.242 -4.715 1 99 123 LEU B N 1
ATOM 2337 C CA . LEU B 1 123 ? -4.738 -13.062 -4.617 1 99 123 LEU B CA 1
ATOM 2338 C C . LEU B 1 123 ? -4.098 -14.219 -3.855 1 99 123 LEU B C 1
ATOM 2340 O O . LEU B 1 123 ? -4.57 -14.602 -2.781 1 99 123 LEU B O 1
ATOM 2344 N N . ILE B 1 124 ? -3.072 -14.789 -4.406 1 99 124 ILE B N 1
ATOM 2345 C CA . ILE B 1 124 ? -2.229 -15.797 -3.771 1 99 124 ILE B CA 1
ATOM 2346 C C . ILE B 1 124 ? -0.765 -15.539 -4.125 1 99 124 ILE B C 1
ATOM 2348 O O . ILE B 1 124 ? -0.467 -14.82 -5.082 1 99 124 ILE B O 1
ATOM 2352 N N . GLY B 1 125 ? 0.133 -16.125 -3.32 1 98.94 125 GLY B N 1
ATOM 2353 C CA . GLY B 1 125 ? 1.551 -15.977 -3.615 1 98.94 125 GLY B CA 1
ATOM 2354 C C . GLY B 1 125 ? 2.332 -15.328 -2.49 1 98.94 125 GLY B C 1
ATOM 2355 O O . GLY B 1 125 ? 2.041 -15.547 -1.313 1 98.94 125 GLY B O 1
ATOM 2356 N N . VAL B 1 126 ? 3.447 -14.633 -2.855 1 98.88 126 VAL B N 1
ATOM 2357 C CA . VAL B 1 126 ? 4.383 -14.094 -1.873 1 98.88 126 VAL B CA 1
ATOM 2358 C C . VAL B 1 126 ? 4.887 -12.727 -2.334 1 98.88 126 VAL B C 1
ATOM 2360 O O . VAL B 1 126 ? 4.914 -12.438 -3.533 1 98.88 126 VAL B O 1
ATOM 2363 N N . CYS B 1 127 ? 5.375 -11.953 -1.358 1 98.69 127 CYS B N 1
ATOM 2364 C CA . CYS B 1 127 ? 5.188 -12.047 0.085 1 98.69 127 CYS B CA 1
ATOM 2365 C C . CYS B 1 127 ? 3.881 -11.383 0.508 1 98.69 127 CYS B C 1
ATOM 2367 O O . CYS B 1 127 ? 3.531 -10.312 0.004 1 98.69 127 CYS B O 1
ATOM 2369 N N . THR B 1 128 ? 3.18 -11.867 1.539 1 98.94 128 THR B N 1
ATOM 2370 C CA . THR B 1 128 ? 1.883 -11.383 2.004 1 98.94 128 THR B CA 1
ATOM 2371 C C . THR B 1 128 ? 1.924 -9.883 2.268 1 98.94 128 THR B C 1
ATOM 2373 O O . THR B 1 128 ? 1.035 -9.148 1.833 1 98.94 128 THR B O 1
ATOM 2376 N N . ASP B 1 129 ? 3.014 -9.383 2.936 1 98.88 129 ASP B N 1
ATOM 2377 C CA . ASP B 1 129 ? 3.076 -8.016 3.432 1 98.88 129 ASP B CA 1
ATOM 2378 C C . ASP B 1 129 ? 3.902 -7.129 2.498 1 98.88 129 ASP B C 1
ATOM 2380 O O . ASP B 1 129 ? 4.301 -6.023 2.875 1 98.88 129 ASP B O 1
ATOM 2384 N N . ILE B 1 130 ? 4.258 -7.633 1.275 1 98.75 130 ILE B N 1
ATOM 2385 C CA . ILE B 1 130 ? 4.973 -6.836 0.286 1 98.75 130 ILE B CA 1
ATOM 2386 C C . ILE B 1 130 ? 4.207 -6.848 -1.036 1 98.75 130 ILE B C 1
ATOM 2388 O O . ILE B 1 130 ? 3.287 -6.051 -1.237 1 98.75 130 ILE B O 1
ATOM 2392 N N . CYS B 1 131 ? 4.508 -7.832 -1.942 1 98.88 131 CYS B N 1
ATOM 2393 C CA . CYS B 1 131 ? 3.928 -7.793 -3.281 1 98.88 131 CYS B CA 1
ATOM 2394 C C . CYS B 1 131 ? 2.428 -8.062 -3.232 1 98.88 131 CYS B C 1
ATOM 2396 O O . CYS B 1 131 ? 1.664 -7.488 -4.008 1 98.88 131 CYS B O 1
ATOM 2398 N N . VAL B 1 132 ? 1.98 -9 -2.381 1 98.94 132 VAL B N 1
ATOM 2399 C CA . VAL B 1 132 ? 0.549 -9.258 -2.256 1 98.94 132 VAL B CA 1
ATOM 2400 C C . VAL B 1 132 ? -0.151 -8.023 -1.698 1 98.94 132 VAL B C 1
ATOM 2402 O O . VAL B 1 132 ? -1.182 -7.594 -2.223 1 98.94 132 VAL B O 1
ATOM 2405 N N . LEU B 1 133 ? 0.467 -7.461 -0.675 1 98.94 133 LEU B N 1
ATOM 2406 C CA . LEU B 1 133 ? -0.085 -6.254 -0.066 1 98.94 133 LEU B CA 1
ATOM 2407 C C . LEU B 1 133 ? -0.169 -5.121 -1.083 1 98.94 133 LEU B C 1
ATOM 2409 O O . LEU B 1 133 ? -1.221 -4.496 -1.238 1 98.94 133 LEU B O 1
ATOM 2413 N N . HIS B 1 134 ? 0.931 -4.816 -1.787 1 98.94 134 HIS B N 1
ATOM 2414 C CA . HIS B 1 134 ? 0.956 -3.715 -2.746 1 98.94 134 HIS B CA 1
ATOM 2415 C C . HIS B 1 134 ? -0.057 -3.936 -3.863 1 98.94 134 HIS B C 1
ATOM 2417 O O . HIS B 1 134 ? -0.696 -2.986 -4.324 1 98.94 134 HIS B O 1
ATOM 2423 N N . THR B 1 135 ? -0.213 -5.18 -4.289 1 98.94 135 THR B N 1
ATOM 2424 C CA . THR B 1 135 ? -1.207 -5.508 -5.305 1 98.94 135 THR B CA 1
ATOM 2425 C C . THR B 1 135 ? -2.619 -5.273 -4.773 1 98.94 135 THR B C 1
ATOM 2427 O O . THR B 1 135 ? -3.463 -4.707 -5.469 1 98.94 135 THR B O 1
ATOM 2430 N N . ALA B 1 136 ? -2.877 -5.676 -3.541 1 98.94 136 ALA B N 1
ATOM 2431 C CA . ALA B 1 136 ? -4.184 -5.488 -2.918 1 98.94 136 ALA B CA 1
ATOM 2432 C C . ALA B 1 136 ? -4.512 -4.004 -2.771 1 98.94 136 ALA B C 1
ATOM 2434 O O . ALA B 1 136 ? -5.652 -3.59 -2.984 1 98.94 136 ALA B O 1
ATOM 2435 N N . VAL B 1 137 ? -3.529 -3.213 -2.436 1 98.88 137 VAL B N 1
ATOM 2436 C CA . VAL B 1 137 ? -3.705 -1.774 -2.264 1 98.88 137 VAL B CA 1
ATOM 2437 C C . VAL B 1 137 ? -4.125 -1.143 -3.588 1 98.88 137 VAL B C 1
ATOM 2439 O O . VAL B 1 137 ? -5.074 -0.355 -3.635 1 98.88 137 VAL B O 1
ATOM 2442 N N . ASP B 1 138 ? -3.465 -1.531 -4.672 1 98.88 138 ASP B N 1
ATOM 2443 C CA . ASP B 1 138 ? -3.85 -1.002 -5.977 1 98.88 138 ASP B CA 1
ATOM 2444 C C . ASP B 1 138 ? -5.23 -1.512 -6.391 1 98.88 138 ASP B C 1
ATOM 2446 O O . ASP B 1 138 ? -6.027 -0.764 -6.957 1 98.88 138 ASP B O 1
ATOM 2450 N N . ALA B 1 139 ? -5.488 -2.793 -6.141 1 98.88 139 ALA B N 1
ATOM 2451 C CA . ALA B 1 139 ? -6.809 -3.338 -6.457 1 98.88 139 ALA B CA 1
ATOM 2452 C C . ALA B 1 139 ? -7.91 -2.559 -5.746 1 98.88 139 ALA B C 1
ATOM 2454 O O . ALA B 1 139 ? -8.938 -2.236 -6.348 1 98.88 139 ALA B O 1
ATOM 2455 N N . TYR B 1 140 ? -7.656 -2.213 -4.469 1 98.81 140 TYR B N 1
ATOM 2456 C CA . TYR B 1 140 ? -8.586 -1.416 -3.68 1 98.81 140 TYR B CA 1
ATOM 2457 C C . TYR B 1 140 ? -8.844 -0.067 -4.34 1 98.81 140 TYR B C 1
ATOM 2459 O O . TYR B 1 140 ? -10 0.325 -4.535 1 98.81 140 TYR B O 1
ATOM 2467 N N . ASN B 1 141 ? -7.809 0.596 -4.738 1 98.31 141 ASN B N 1
ATOM 2468 C CA . ASN B 1 141 ? -7.93 1.922 -5.336 1 98.31 141 ASN B CA 1
ATOM 2469 C C . ASN B 1 141 ? -8.609 1.861 -6.703 1 98.31 141 ASN B C 1
ATOM 2471 O O . ASN B 1 141 ? -9.242 2.828 -7.129 1 98.31 141 ASN B O 1
ATOM 2475 N N . LEU B 1 142 ? -8.484 0.749 -7.352 1 98.19 142 LEU B N 1
ATOM 2476 C CA . LEU B 1 142 ? -9.047 0.585 -8.688 1 98.19 142 LEU B CA 1
ATOM 2477 C C . LEU B 1 142 ? -10.492 0.095 -8.609 1 98.19 142 LEU B C 1
ATOM 2479 O O . LEU B 1 142 ? -11.164 -0.027 -9.641 1 98.19 142 LEU B O 1
ATOM 2483 N N . GLY B 1 143 ? -10.984 -0.263 -7.426 1 97.62 143 GLY B N 1
ATOM 2484 C CA . GLY B 1 143 ? -12.398 -0.563 -7.219 1 97.62 143 GLY B CA 1
ATOM 2485 C C . GLY B 1 143 ? -12.719 -2.039 -7.363 1 97.62 143 GLY B C 1
ATOM 2486 O O . GLY B 1 143 ? -13.875 -2.408 -7.578 1 97.62 143 GLY B O 1
ATOM 2487 N N . PHE B 1 144 ? -11.734 -2.938 -7.348 1 98.69 144 PHE B N 1
ATOM 2488 C CA . PHE B 1 144 ? -11.984 -4.371 -7.402 1 98.69 144 PHE B CA 1
ATOM 2489 C C . PHE B 1 144 ? -12.359 -4.91 -6.027 1 98.69 144 PHE B C 1
ATOM 2491 O O . PHE B 1 144 ? -11.812 -4.469 -5.016 1 98.69 144 PHE B O 1
ATOM 2498 N N . ASP B 1 145 ? -13.281 -5.867 -6 1 98.62 145 ASP B N 1
ATOM 2499 C CA . ASP B 1 145 ? -13.406 -6.707 -4.812 1 98.62 145 ASP B CA 1
ATOM 2500 C C . ASP B 1 145 ? -12.195 -7.625 -4.66 1 98.62 145 ASP B C 1
ATOM 2502 O O . ASP B 1 145 ? -11.68 -8.148 -5.648 1 98.62 145 ASP B O 1
ATOM 2506 N N . ILE B 1 146 ? -11.734 -7.809 -3.41 1 98.94 146 ILE B N 1
ATOM 2507 C CA . ILE B 1 146 ? -10.5 -8.547 -3.191 1 98.94 146 ILE B CA 1
ATOM 2508 C C . ILE B 1 146 ? -10.773 -9.773 -2.318 1 98.94 146 ILE B C 1
ATOM 2510 O O . ILE B 1 146 ? -11.469 -9.672 -1.304 1 98.94 146 ILE B O 1
ATOM 2514 N N . VAL B 1 147 ? -10.266 -10.891 -2.697 1 98.94 147 VAL B N 1
ATOM 2515 C CA . VAL B 1 147 ? -10.227 -12.109 -1.895 1 98.94 147 VAL B CA 1
ATOM 2516 C C . VAL B 1 147 ? -8.789 -12.586 -1.744 1 98.94 147 VAL B C 1
ATOM 2518 O O . VAL B 1 147 ? -8.086 -12.797 -2.738 1 98.94 147 VAL B O 1
ATOM 2521 N N . VAL B 1 148 ? -8.359 -12.711 -0.524 1 98.94 148 VAL B N 1
ATOM 2522 C CA . VAL B 1 148 ? -7.031 -13.25 -0.25 1 98.94 148 VAL B CA 1
ATOM 2523 C C . VAL B 1 148 ? -7.152 -14.641 0.364 1 98.94 148 VAL B C 1
ATOM 2525 O O . VAL B 1 148 ? -7.879 -14.836 1.342 1 98.94 148 VAL B O 1
ATOM 2528 N N . HIS B 1 149 ? -6.535 -15.578 -0.276 1 98.94 149 HIS B N 1
ATOM 2529 C CA . HIS B 1 149 ? -6.5 -16.922 0.277 1 98.94 149 HIS B CA 1
ATOM 2530 C C . HIS B 1 149 ? -5.387 -17.062 1.31 1 98.94 149 HIS B C 1
ATOM 2532 O O . HIS B 1 149 ? -4.223 -17.266 0.953 1 98.94 149 HIS B O 1
ATOM 2538 N N . ALA B 1 150 ? -5.781 -17.031 2.594 1 98.88 150 ALA B N 1
ATOM 2539 C CA . ALA B 1 150 ? -4.824 -16.969 3.695 1 98.88 150 ALA B CA 1
ATOM 2540 C C . ALA B 1 150 ? -3.895 -18.188 3.689 1 98.88 150 ALA B C 1
ATOM 2542 O O . ALA B 1 150 ? -2.74 -18.094 4.113 1 98.88 150 ALA B O 1
ATOM 2543 N N . ASP B 1 151 ? -4.387 -19.297 3.219 1 98.81 151 ASP B N 1
ATOM 2544 C CA . ASP B 1 151 ? -3.596 -20.516 3.201 1 98.81 151 ASP B CA 1
ATOM 2545 C C . ASP B 1 151 ? -2.775 -20.625 1.918 1 98.81 151 ASP B C 1
ATOM 2547 O O . ASP B 1 151 ? -2.184 -21.672 1.639 1 98.81 151 ASP B O 1
ATOM 2551 N N . ALA B 1 152 ? -2.713 -19.578 1.091 1 98.94 152 ALA B N 1
ATOM 2552 C CA . ALA B 1 152 ? -1.938 -19.562 -0.147 1 98.94 152 ALA B CA 1
ATOM 2553 C C . ALA B 1 152 ? -1.121 -18.281 -0.275 1 98.94 152 ALA B C 1
ATOM 2555 O O . ALA B 1 152 ? -0.771 -17.875 -1.384 1 98.94 152 ALA B O 1
ATOM 2556 N N . VAL B 1 153 ? -0.925 -17.594 0.814 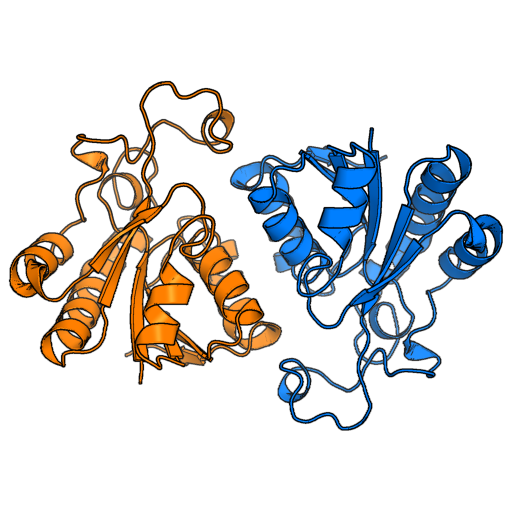1 98.94 153 VAL B N 1
ATOM 2557 C CA . VAL B 1 153 ? 0.013 -16.484 0.893 1 98.94 153 VAL B CA 1
ATOM 2558 C C . VAL B 1 153 ? 0.993 -16.703 2.041 1 98.94 153 VAL B C 1
ATOM 2560 O O . VAL B 1 153 ? 0.667 -17.391 3.018 1 98.94 153 VAL B O 1
ATOM 2563 N N . ALA B 1 154 ? 2.154 -16.188 1.879 1 98.94 154 ALA B N 1
ATOM 2564 C CA . ALA B 1 154 ? 3.188 -16.359 2.896 1 98.94 154 ALA B CA 1
ATOM 2565 C C . ALA B 1 154 ? 4.199 -15.211 2.852 1 98.94 154 ALA B C 1
ATOM 2567 O O . ALA B 1 154 ? 4.277 -14.484 1.857 1 98.94 154 ALA B O 1
ATOM 2568 N N . SER B 1 155 ? 4.852 -15.062 3.877 1 98.81 155 SER B N 1
ATOM 2569 C CA . SER B 1 155 ? 5.938 -14.094 4.016 1 98.81 155 SER B CA 1
ATOM 2570 C C . SER B 1 155 ? 7.051 -14.641 4.902 1 98.81 155 SER B C 1
ATOM 2572 O O . SER B 1 155 ? 6.828 -15.555 5.699 1 98.81 155 SER B O 1
ATOM 2574 N N . PHE B 1 156 ? 8.258 -14.109 4.711 1 98.19 156 PHE B N 1
ATOM 2575 C CA . PHE B 1 156 ? 9.359 -14.438 5.602 1 98.19 156 PHE B CA 1
ATOM 2576 C C . PHE B 1 156 ? 9.227 -13.695 6.93 1 98.19 156 PHE B C 1
ATOM 2578 O O . PHE B 1 156 ? 9.914 -14.023 7.898 1 98.19 156 PHE B O 1
ATOM 2585 N N . ASN B 1 157 ? 8.469 -12.633 6.973 1 98.31 157 ASN B N 1
ATOM 2586 C CA . ASN B 1 157 ? 8.203 -11.82 8.148 1 98.31 157 ASN B CA 1
ATOM 2587 C C . ASN B 1 157 ? 6.863 -12.18 8.789 1 98.31 157 ASN B C 1
ATOM 2589 O O . ASN B 1 157 ? 5.812 -11.734 8.328 1 98.31 157 ASN B O 1
ATOM 2593 N N . ALA B 1 158 ? 6.918 -12.953 9.875 1 98.19 158 ALA B N 1
ATOM 2594 C CA . ALA B 1 158 ? 5.699 -13.461 10.492 1 98.19 158 ALA B CA 1
ATOM 2595 C C . ALA B 1 158 ? 4.812 -12.32 10.977 1 98.19 158 ALA B C 1
ATOM 2597 O O . ALA B 1 158 ? 3.588 -12.367 10.82 1 98.19 158 ALA B O 1
ATOM 2598 N N . ALA B 1 159 ? 5.379 -11.336 11.617 1 98.06 159 ALA B N 1
ATOM 2599 C CA . ALA B 1 159 ? 4.613 -10.188 12.102 1 98.06 159 ALA B CA 1
ATOM 2600 C C . ALA B 1 159 ? 3.969 -9.43 10.945 1 98.06 159 ALA B C 1
ATOM 2602 O O . ALA B 1 159 ? 2.809 -9.023 11.031 1 98.06 159 ALA B O 1
ATOM 2603 N N . GLY B 1 160 ? 4.719 -9.227 9.859 1 98.69 160 GLY B N 1
ATOM 2604 C CA . GLY B 1 160 ? 4.18 -8.586 8.672 1 98.69 160 GLY B CA 1
ATOM 2605 C C . GLY B 1 160 ? 3.057 -9.375 8.023 1 98.69 160 GLY B C 1
ATOM 2606 O O . GLY B 1 160 ? 2.09 -8.797 7.527 1 98.69 160 GLY B O 1
ATOM 2607 N N . HIS B 1 161 ? 3.238 -10.711 8.023 1 98.88 161 HIS B N 1
ATOM 2608 C CA . HIS B 1 161 ? 2.201 -11.586 7.5 1 98.88 161 HIS B CA 1
ATOM 2609 C C . HIS B 1 161 ? 0.889 -11.406 8.25 1 98.88 161 HIS B C 1
ATOM 2611 O O . HIS B 1 161 ? -0.158 -11.18 7.641 1 98.88 161 HIS B O 1
ATOM 2617 N N . GLU B 1 162 ? 0.953 -11.477 9.523 1 98.69 162 GLU B N 1
ATOM 2618 C CA . GLU B 1 162 ? -0.238 -11.344 10.359 1 98.69 162 GLU B CA 1
ATOM 2619 C C . GLU B 1 162 ? -0.869 -9.961 10.219 1 98.69 162 GLU B C 1
ATOM 2621 O O . GLU B 1 162 ? -2.09 -9.844 10.102 1 98.69 162 GLU B O 1
ATOM 2626 N N . TRP B 1 163 ? -0.07 -8.953 10.258 1 98.75 163 TRP B N 1
ATOM 2627 C CA . TRP B 1 163 ? -0.565 -7.594 10.086 1 98.75 163 TRP B CA 1
ATOM 2628 C C . TRP B 1 163 ? -1.273 -7.43 8.75 1 98.75 163 TRP B C 1
ATOM 2630 O O . TRP B 1 163 ? -2.365 -6.859 8.68 1 98.75 163 TRP B O 1
ATOM 2640 N N . ALA B 1 164 ? -0.643 -7.926 7.703 1 98.94 164 ALA B N 1
ATOM 2641 C CA . ALA B 1 164 ? -1.197 -7.77 6.359 1 98.94 164 ALA B CA 1
ATOM 2642 C C . ALA B 1 164 ? -2.562 -8.445 6.25 1 98.94 164 ALA B C 1
ATOM 2644 O O . ALA B 1 164 ? -3.49 -7.887 5.656 1 98.94 164 ALA B O 1
ATOM 2645 N N . LEU B 1 165 ? -2.688 -9.633 6.812 1 98.88 165 LEU B N 1
ATOM 2646 C CA . LEU B 1 165 ? -3.975 -10.32 6.781 1 98.88 165 LEU B CA 1
ATOM 2647 C C . LEU B 1 165 ? -5.055 -9.484 7.461 1 98.88 165 LEU B C 1
ATOM 2649 O O . LEU B 1 165 ? -6.18 -9.391 6.965 1 98.88 165 LEU B O 1
ATOM 2653 N N . GLY B 1 166 ? -4.715 -8.914 8.586 1 98.75 166 GLY B N 1
ATOM 2654 C CA . GLY B 1 166 ? -5.645 -8.016 9.258 1 98.75 166 GLY B CA 1
ATOM 2655 C C . GLY B 1 166 ? -5.957 -6.77 8.453 1 98.75 166 GLY B C 1
ATOM 2656 O O . GLY B 1 166 ? -7.102 -6.309 8.43 1 98.75 166 GLY B O 1
ATOM 2657 N N . HIS B 1 167 ? -4.945 -6.191 7.801 1 98.88 167 HIS B N 1
ATOM 2658 C CA . HIS B 1 167 ? -5.105 -4.992 6.984 1 98.88 167 HIS B CA 1
ATOM 2659 C C . HIS B 1 167 ? -6.023 -5.25 5.797 1 98.88 167 HIS B C 1
ATOM 2661 O O . HIS B 1 167 ? -6.852 -4.402 5.453 1 98.88 167 HIS B O 1
ATOM 2667 N N . PHE B 1 168 ? -5.898 -6.457 5.16 1 98.88 168 PHE B N 1
ATOM 2668 C CA . PHE B 1 168 ? -6.75 -6.828 4.035 1 98.88 168 PHE B CA 1
ATOM 2669 C C . PHE B 1 168 ? -8.219 -6.762 4.422 1 98.88 168 PHE B C 1
ATOM 2671 O O . PHE B 1 168 ? -9.039 -6.199 3.691 1 98.88 168 PHE B O 1
ATOM 2678 N N . THR B 1 169 ? -8.578 -7.277 5.586 1 98.5 169 THR B N 1
ATOM 2679 C CA . THR B 1 169 ? -9.969 -7.316 6.02 1 98.5 169 THR B CA 1
ATOM 2680 C C . THR B 1 169 ? -10.398 -5.969 6.582 1 98.5 169 THR B C 1
ATOM 2682 O O . THR B 1 169 ? -11.414 -5.406 6.156 1 98.5 169 THR B O 1
ATOM 2685 N N . GLY B 1 170 ? -9.617 -5.453 7.484 1 98 170 GLY B N 1
ATOM 2686 C CA . GLY B 1 170 ? -10.031 -4.312 8.281 1 98 170 GLY B CA 1
ATOM 2687 C C . GLY B 1 170 ? -9.953 -2.998 7.527 1 98 170 GLY B C 1
ATOM 2688 O O . GLY B 1 170 ? -10.742 -2.082 7.789 1 98 170 GLY B O 1
ATOM 2689 N N . SER B 1 171 ? -9 -2.828 6.617 1 98.44 171 SER B N 1
ATOM 2690 C CA . SER B 1 171 ? -8.797 -1.559 5.926 1 98.44 171 SER B CA 1
ATOM 2691 C C . SER B 1 171 ? -9.219 -1.653 4.461 1 98.44 171 SER B C 1
ATOM 2693 O O . SER B 1 171 ? -9.859 -0.738 3.934 1 98.44 171 SER B O 1
ATOM 2695 N N . LEU B 1 172 ? -8.953 -2.787 3.885 1 98.75 172 LEU B N 1
ATOM 2696 C CA . LEU B 1 172 ? -9.211 -2.865 2.449 1 98.75 172 LEU B CA 1
ATOM 2697 C C . LEU B 1 172 ? -10.562 -3.512 2.168 1 98.75 172 LEU B C 1
ATOM 2699 O O . LEU B 1 172 ? -11.008 -3.545 1.021 1 98.75 172 LEU B O 1
ATOM 2703 N N . GLY B 1 173 ? -11.203 -4.051 3.197 1 98.44 173 GLY B N 1
ATOM 2704 C CA . GLY B 1 173 ? -12.508 -4.676 3.021 1 98.44 173 GLY B CA 1
ATOM 2705 C C . GLY B 1 173 ? -12.445 -5.969 2.23 1 98.44 173 GLY B C 1
ATOM 2706 O O . GLY B 1 173 ? -13.43 -6.371 1.611 1 98.44 173 GLY B O 1
ATOM 2707 N N . ALA B 1 174 ? -11.305 -6.586 2.172 1 98.88 174 ALA B N 1
ATOM 2708 C CA . ALA B 1 174 ? -11.117 -7.855 1.473 1 98.88 174 ALA B CA 1
ATOM 2709 C C . ALA B 1 174 ? -11.703 -9.016 2.277 1 98.88 174 ALA B C 1
ATOM 2711 O O . ALA B 1 174 ? -11.805 -8.938 3.504 1 98.88 174 ALA B O 1
ATOM 2712 N N . LYS B 1 175 ? -12.133 -10.055 1.542 1 98.81 175 LYS B N 1
ATOM 2713 C CA . LYS B 1 175 ? -12.375 -11.344 2.176 1 98.81 175 LYS B CA 1
ATOM 2714 C C . LYS B 1 175 ? -11.086 -12.148 2.309 1 98.81 175 LYS B C 1
ATOM 2716 O O . LYS B 1 175 ? -10.344 -12.305 1.335 1 98.81 175 LYS B O 1
ATOM 2721 N N . VAL B 1 176 ? -10.758 -12.508 3.496 1 98.88 176 VAL B N 1
ATOM 2722 C CA . VAL B 1 176 ? -9.641 -13.414 3.748 1 98.88 176 VAL B CA 1
ATOM 2723 C C . VAL B 1 176 ? -10.172 -14.805 4.09 1 98.88 176 VAL B C 1
ATOM 2725 O O . VAL B 1 176 ? -10.875 -14.984 5.086 1 98.88 176 VAL B O 1
ATOM 2728 N N . ILE B 1 177 ? -9.805 -15.797 3.258 1 98.69 177 ILE B N 1
ATOM 2729 C CA . ILE B 1 177 ? -10.445 -17.094 3.375 1 98.69 177 ILE B CA 1
ATOM 2730 C C . ILE B 1 177 ? -9.383 -18.203 3.383 1 98.69 177 ILE B C 1
ATOM 2732 O O . ILE B 1 177 ? -8.219 -17.953 3.061 1 98.69 177 ILE B O 1
ATOM 2736 N N . SER B 1 178 ? -9.75 -19.328 3.795 1 97.38 178 SER B N 1
ATOM 2737 C CA . SER B 1 178 ? -8.945 -20.547 3.775 1 97.38 178 SER B CA 1
ATOM 2738 C C . SER B 1 178 ? -9.797 -21.766 3.465 1 97.38 178 SER B C 1
ATOM 2740 O O . SER B 1 178 ? -11.016 -21.734 3.604 1 97.38 178 SER B O 1
ATOM 2742 N N . ALA B 1 179 ? -9.18 -22.844 3.066 1 90 179 ALA B N 1
ATOM 2743 C CA . ALA B 1 179 ? -9.914 -24.078 2.83 1 90 179 ALA B CA 1
ATOM 2744 C C . ALA B 1 179 ? -10.383 -24.703 4.145 1 90 179 ALA B C 1
ATOM 2746 O O . ALA B 1 179 ? -9.75 -24.516 5.184 1 90 179 ALA B O 1
#

pLDDT: mean 98.3, std 1.22, range [89.94, 99.0]

InterPro domains:
  IPR000868 Isochorismatase-like domain [PF00857] (3-178)
  IPR036380 Isochorismatase-like superfamily [G3DSA:3.40.50.850] (1-179)
  IPR036380 Isochorismatase-like superfamily [SSF52499] (2-178)
  IPR050272 Isochorismatase-like hydrolase [PTHR43540] (2-178)

Foldseek 3Di:
DEEEEAEAQFQCDPPRQNHLYPQSVQLVVVSQVVQLVCLVVLHAYEHEFEEDAPPDPPQPCPVVGPDANYPPDRRRQHDDCNNVSCVVRVVSYHYHYDHALASVPPGCVLVVCVVVVHQEYEYAYDDLLTSSLNNLVVSLVSRHAYEYALSRHHGSDPVSSVVSLCCCCPPSVHHYDYD/DEEEEAEAQFQCDPPRQNHLYPQSVQLVVVSLVVQLVCLVVLHAYEHEFEEDAPPDPPQPCPVVGPDANYPPDRRRQHDDCNNVSCVVRVVSYHYHYDHALASVPPGCVLVVCVVVVHQEYEYAYDDLLTSSLNNLVVSLVSRHAYEYALSRHHGSDPVSSVVSLCCCCPPSVHHYDYD

Solvent-accessible surface area (backbone atoms only — not comparable to full-atom values): 18040 Å² total; per-residue (Å²): 94,53,32,39,41,40,28,37,58,16,28,10,37,27,75,46,69,56,46,28,32,67,51,36,58,71,22,42,65,48,44,26,49,53,51,44,52,38,41,74,70,66,32,52,28,34,40,38,33,60,48,36,64,82,91,43,84,80,48,83,54,51,86,62,43,72,82,49,22,32,73,94,42,73,36,46,36,55,36,71,62,34,37,57,43,44,65,75,39,45,93,57,39,46,79,37,76,25,76,49,62,19,61,55,53,94,46,62,47,62,60,56,37,54,76,67,57,39,47,32,40,34,43,34,28,35,33,31,55,45,27,45,38,41,27,50,53,50,38,46,76,72,66,39,46,44,34,37,36,59,61,21,41,24,31,64,45,65,69,42,30,57,47,34,57,49,42,36,40,62,70,61,63,24,48,73,43,66,135,95,52,32,40,40,39,28,38,57,16,28,11,38,27,73,46,69,56,46,28,34,67,52,37,58,71,23,43,65,49,43,26,50,51,51,44,53,38,40,73,71,67,32,53,28,33,40,35,33,59,49,34,63,82,91,43,86,80,48,83,54,50,85,63,44,74,81,50,22,32,75,93,43,73,37,47,37,54,37,70,62,34,37,57,44,44,66,75,40,46,92,58,39,47,78,36,76,26,77,50,61,19,60,55,53,94,46,64,48,63,59,55,38,53,76,68,57,40,48,33,40,34,43,33,29,35,32,30,57,45,27,46,38,41,27,49,53,52,36,46,76,72,66,38,45,44,34,35,36,60,59,22,40,24,31,65,45,65,70,42,29,55,48,34,57,49,42,35,39,62,72,61,64,24,48,74,43,66,133

Sequence (358 aa):
MKALIVIDYTNDFVDGSLPVGEPGIAIQQRIAELTGQFAAAGEYTVMAVDLHEENDPYHPESALFPPHNIRGTAGRELYGTLKTVYERYESAIYWMDKTRYSAFAGTDLALRLRARGI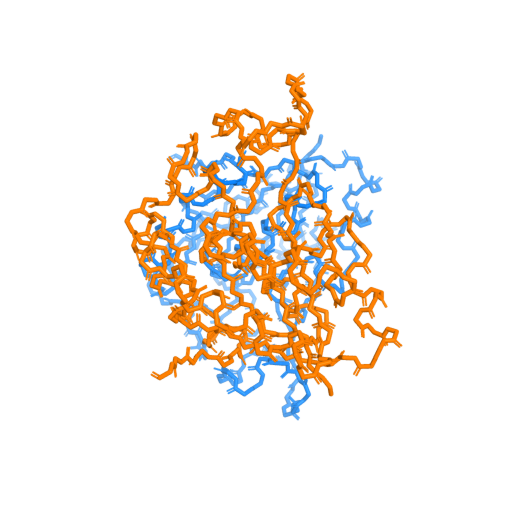TEVHLIGVCTDICVLHTAVDAYNLGFDIVVHADAVASFNAAGHEWALGHFTGSLGAKVISAMKALIVIDYTNDFVDGSLPVGEPGIAIQQRIAELTGQFAAAGEYTVMAVDLHEENDPYHPESALFPPHNIRGTAGRELYGTLKTVYERYESAIYWMDKTRYSAFAGTDLALRLRARGITEVHLIGVCTDICVLHTAVDAYNLGFDIVVHADAVASFNAAGHEWALGHFTGSLGAKVISA

Radius of gyration: 20.66 Å; Cα contacts (8 Å, |Δi|>4): 787; chains: 2; bounding box: 48×60×46 Å

Nearest PDB structures (foldseek):
  5zn8-assembly1_B  TM=9.824E-01  e=7.824E-29  Bacillus subtilis
  3o91-assembly1_D  TM=9.828E-01  e=7.592E-27  Streptococcus pneumoniae TIGR4
  3s2s-assembly1_D  TM=9.749E-01  e=1.446E-26  Streptococcus mutans
  3o93-assembly1_D  TM=9.721E-01  e=4.325E-26  Streptococcus pneumoniae TIGR4
  3o90-assembly1_D  TM=9.712E-01  e=3.188E-25  Streptococcus pneumoniae TIGR4

Secondary structure (DSSP, 8-state):
-EEEEEE--BHHHHTSSS---HHHHHTHHHHHHHHHHHHHTT-EEEEEEE-B-TT-TTSTTTTTS-S-SBTTSGGGSBPTHHHHHHHHTGGGEEEEEESSSSTTTTSSHHHHHHHTT--EEEEEEE-IIIIIHHHHHHHHHHT-EEEEEEEEEE-S-HHHHHHHHHHHHHTT--EEE--/-EEEEEE--BHHHHTSSS---HHHHHTHHHHHHHHHHHHHTT-EEEEEEE-B-TT-TTSTTTTTS-S-SBTTSGGGSBPTHHHHHHHHTGGGEEEEEESSSSTTTTSSHHHHHHHTT--EEEEEEE-IIIIIHHHHHHHHHHT-EEEEEEEEEE-S-HHHHHHHHHHHHHTT--EEE--

Organism: Saccharibacillus brassicae (NCBI:txid2583377)